Protein 1KAG (pdb70)

GO terms:
  GO:0004765 shikimate kinase activity (F, IDA)
  GO:0005829 cytosol (C, IDA)
  GO:0004765 shikimate kinase activity (F, IGI)
  GO:0009423 chorismate biosynthetic process (P, IGI)
  GO:0046677 response to antibiotic (P, IMP)

B-factor: mean 23.84, std 12.44, range [5.17, 82.42]

Radius of gyration: 22.41 Å; Cα contacts (8 Å, |Δi|>4): 525; chains: 2; bounding box: 42×34×72 Å

Sequence (307 aa):
EKRNIFLVGPMGAGKSTIGRQLAQQLNMEFYDSDQEIEKRTGADVGWVFDLEGEEGFRDREEKVINELTEKQGIVLATGGGSVKSRETRNRLSARGVVVYLETTIEKQLARTPLLHVETPPREVLEALANERNPLYEEIADVTISAKVVANQIIHMLEEKRNIFLVGPMGAGKSTIGRQLAQQLNMEFYDSDQEIEKRTGADVGWVFDLEGEEGFRDREEKVINELTEKQGIVLATGGGSVKSRETRNRLSARGVVVYLETTIEKQLAPPREVLEALANERNPLYEEIADVTISAKVVANQIIHMLE

InterPro domains:
  IPR000623 Shikimate kinase/Threonine synthase-like 1 [MF_00109] (4-171)
  IPR000623 Shikimate kinase/Threonine synthase-like 1 [cd00464] (6-158)
  IPR023000 Shikimate kinase, conserved site [PS01128] (60-85)
  IPR027417 P-loop containing nucleoside triphosphate hydrolase [G3DSA:3.40.50.300] (1-173)
  IPR027417 P-loop containing nucleoside triphosphate hydrolase [SSF52540] (4-170)
  IPR031322 Shikimate kinase/gluconokinase [PF01202] (13-170)

Nearest PDB structures (foldseek):
  1kag-assembly1_A  TM=1.006E+00  e=2.667E-30  Escherichia coli
  1kag-assembly2_B  TM=9.881E-01  e=2.675E-25  Escherichia coli
  4y0a-assembly1_A  TM=9.435E-01  e=2.143E-17  Acinetobacter baumannii AB307-0294
  3trf-assembly1_A  TM=8.940E-01  e=3.219E-15  Coxiella burnetii
  3vaa-assembly2_B  TM=8.800E-01  e=1.077E-11  Bacteroides thetaiotaomicron

CATH classification: 3.40.50.300

Foldseek 3Di:
DLFEEEEEEAPLLCLQVLQVLLCVVVVFAEEELLVVLCVVVVHLSLVCCVVVDPVRSLVSSLVSLLVVLVDIRYYYRHHHCNLVDVVSLVSNLVRGAYEYRYDDLVSNQDDASPNDHHDDPSVVVVVSCVVCVVSSVVRHPHYDNSNVVSVVVVVVVD/DQFEEEEAEAALLCLQVLQVLLCVVVVFAEEELQVVVCVVVVHHLVVQCVVLPDVRSLVVSLVSLLVVLVDTRYYYHYYHCNLVDVSSLVSDLVRGAYEYRYDDLVSNVCVCSVVVVVSCVVCVVSSVVRHPYYDVSNVVSVVVVVVVD

Organism: Escherichia coli (strain K12) (NCBI:txid83333)

Structure (mmCIF, N/CA/C/O backbone):
data_1KAG
#
_entry.id   1KAG
#
_cell.length_a   35.726
_cell.length_b   63.417
_cell.length_c   67.941
_cell.angle_alpha   90.00
_cell.angle_beta   91.27
_cell.angle_gamma   90.00
#
_symmetry.space_group_name_H-M   'P 1 21 1'
#
loop_
_entity.id
_entity.type
_entity.pdbx_description
1 polymer 'Shikimate kinase I'
2 water water
#
loop_
_atom_site.group_PDB
_atom_site.id
_atom_site.type_symbol
_atom_site.label_atom_id
_atom_site.label_alt_id
_atom_site.label_comp_id
_atom_site.label_asym_id
_atom_site.label_entity_id
_atom_site.label_seq_id
_atom_site.pdbx_PDB_ins_code
_atom_site.Cartn_x
_atom_site.Cartn_y
_atom_site.Cartn_z
_atom_site.occupancy
_atom_site.B_iso_or_equiv
_atom_site.auth_seq_id
_atom_site.auth_comp_id
_atom_site.auth_asym_id
_atom_site.auth_atom_id
_atom_site.pdbx_PDB_model_num
ATOM 1 N N . GLU A 1 3 ? 29.699 16.965 -14.657 1.00 73.43 3 GLU A N 1
ATOM 2 C CA . GLU A 1 3 ? 30.951 16.467 -14.015 1.00 72.07 3 GLU A CA 1
ATOM 3 C C . GLU A 1 3 ? 30.644 15.630 -12.779 1.00 67.77 3 GLU A C 1
ATOM 4 O O . GLU A 1 3 ? 29.481 15.416 -12.431 1.00 66.64 3 GLU A O 1
ATOM 10 N N . LYS A 1 4 ? 31.700 15.158 -12.125 1.00 63.75 4 LYS A N 1
ATOM 11 C CA . LYS A 1 4 ? 31.584 14.338 -10.921 1.00 58.76 4 LYS A CA 1
ATOM 12 C C . LYS A 1 4 ? 31.292 15.224 -9.711 1.00 54.62 4 LYS A C 1
ATOM 13 O O . LYS A 1 4 ? 30.839 14.744 -8.669 1.00 56.57 4 LYS A O 1
ATOM 19 N N . ARG A 1 5 ? 31.553 16.519 -9.865 1.00 48.11 5 ARG A N 1
ATOM 20 C CA . ARG A 1 5 ? 31.353 17.500 -8.803 1.00 41.29 5 ARG A CA 1
ATOM 21 C C . ARG A 1 5 ? 30.064 17.295 -8.012 1.00 36.23 5 ARG A C 1
ATOM 22 O O . ARG A 1 5 ? 29.016 16.976 -8.578 1.00 31.40 5 ARG A O 1
ATOM 30 N N . ASN A 1 6 ? 30.153 17.493 -6.701 1.00 28.01 6 ASN A N 1
ATOM 31 C CA . ASN A 1 6 ? 29.003 17.339 -5.818 1.00 23.62 6 ASN A CA 1
ATOM 32 C C . ASN A 1 6 ? 27.909 18.364 -6.104 1.00 19.50 6 ASN A C 1
ATOM 33 O O . ASN A 1 6 ? 28.192 19.486 -6.512 1.00 15.09 6 ASN A O 1
ATOM 38 N N . ILE A 1 7 ? 26.659 17.957 -5.893 1.00 17.10 7 ILE A N 1
ATOM 39 C CA . ILE A 1 7 ? 25.509 18.841 -6.068 1.00 14.29 7 ILE A CA 1
ATOM 40 C C . ILE A 1 7 ? 24.769 18.848 -4.733 1.00 10.55 7 ILE A C 1
ATOM 41 O O . ILE A 1 7 ? 24.286 17.809 -4.272 1.00 14.47 7 ILE A O 1
ATOM 46 N N . PHE A 1 8 ? 24.684 20.017 -4.113 1.00 10.97 8 PHE A N 1
ATOM 47 C CA . PHE A 1 8 ? 24.022 20.159 -2.821 1.00 14.58 8 PHE A CA 1
ATOM 48 C C . PHE A 1 8 ? 22.723 20.939 -2.993 1.00 9.46 8 PHE A C 1
ATOM 49 O O . PHE A 1 8 ? 22.749 22.073 -3.470 1.00 10.76 8 PHE A O 1
ATOM 57 N N . LEU A 1 9 ? 21.599 20.343 -2.595 1.00 9.40 9 LEU A N 1
ATOM 58 C CA . LEU A 1 9 ? 20.307 21.013 -2.717 1.00 8.61 9 LEU A CA 1
ATOM 59 C C . LEU A 1 9 ? 19.916 21.650 -1.389 1.00 7.71 9 LEU A C 1
ATOM 60 O O . LEU A 1 9 ? 19.908 20.993 -0.349 1.00 9.26 9 LEU A O 1
ATOM 65 N N . VAL A 1 10 ? 19.615 22.942 -1.423 1.00 7.17 10 VAL A N 1
ATOM 66 C CA . VAL A 1 10 ? 19.220 23.647 -0.218 1.00 10.48 10 VAL A CA 1
ATOM 67 C C . VAL A 1 10 ? 17.839 24.250 -0.436 1.00 14.93 10 VAL A C 1
ATOM 68 O O . VAL A 1 10 ? 17.405 24.448 -1.574 1.00 9.63 10 VAL A O 1
ATOM 72 N N . GLY A 1 11 ? 17.150 24.525 0.664 1.00 15.95 11 GLY A N 1
ATOM 73 C CA . GLY A 1 11 ? 15.820 25.098 0.582 1.00 15.80 11 GLY A CA 1
ATOM 74 C C . GLY A 1 11 ? 14.978 24.603 1.743 1.00 14.54 11 GLY A C 1
ATOM 75 O O . GLY A 1 11 ? 15.404 23.720 2.483 1.00 13.64 11 GLY A O 1
ATOM 76 N N . PRO A 1 12 ? 13.774 25.156 1.925 1.00 14.09 12 PRO A N 1
ATOM 77 C CA . PRO A 1 12 ? 12.861 24.780 3.008 1.00 14.28 12 PRO A CA 1
ATOM 78 C C . PRO A 1 12 ? 12.247 23.395 2.825 1.00 11.36 12 PRO A C 1
ATOM 79 O O . PRO A 1 12 ? 12.264 22.829 1.728 1.00 11.75 12 PRO A O 1
ATOM 83 N N . MET A 1 13 ? 11.707 22.852 3.907 1.00 13.64 13 MET A N 1
ATOM 84 C CA . MET A 1 13 ? 11.059 21.550 3.828 1.00 16.58 13 MET A CA 1
ATOM 85 C C . MET A 1 13 ? 9.916 21.706 2.832 1.00 18.82 13 MET A C 1
ATOM 86 O O . MET A 1 13 ? 9.212 22.727 2.837 1.00 17.43 13 MET A O 1
ATOM 91 N N . GLY A 1 14 ? 9.745 20.710 1.968 1.00 14.04 14 GLY A N 1
ATOM 92 C CA . GLY A 1 14 ? 8.686 20.759 0.979 1.00 16.62 14 GLY A CA 1
ATOM 93 C C . GLY A 1 14 ? 9.146 21.358 -0.337 1.00 23.40 14 GLY A C 1
ATOM 94 O O . GLY A 1 14 ? 8.336 21.598 -1.234 1.00 21.35 14 GLY A O 1
ATOM 95 N N . ALA A 1 15 ? 10.450 21.603 -0.457 1.00 20.23 15 ALA A N 1
ATOM 96 C CA . ALA A 1 15 ? 11.015 22.189 -1.674 1.00 17.14 15 ALA A CA 1
ATOM 97 C C . ALA A 1 15 ? 11.251 21.133 -2.748 1.00 16.36 15 ALA A C 1
ATOM 98 O O . ALA A 1 15 ? 11.433 21.454 -3.927 1.00 14.56 15 ALA A O 1
ATOM 100 N N . GLY A 1 16 ? 11.254 19.871 -2.335 1.00 14.48 16 GLY A N 1
ATOM 101 C CA . GLY A 1 16 ? 11.480 18.790 -3.274 1.00 13.82 16 GLY A CA 1
ATOM 102 C C . GLY A 1 16 ? 12.947 18.389 -3.299 1.00 16.03 16 GLY A C 1
ATOM 103 O O . GLY A 1 16 ? 13.426 17.791 -4.265 1.00 13.55 16 GLY A O 1
ATOM 104 N N . LYS A 1 17 ? 13.666 18.715 -2.232 1.00 12.48 17 LYS A N 1
ATOM 105 C CA . LYS A 1 17 ? 15.086 18.379 -2.167 1.00 18.81 17 LYS A CA 1
ATOM 106 C C . LYS A 1 17 ? 15.334 16.890 -2.377 1.00 14.55 17 LYS A C 1
ATOM 107 O O . LYS A 1 17 ? 16.186 16.511 -3.176 1.00 18.22 17 LYS A O 1
ATOM 113 N N . SER A 1 18 ? 14.586 16.046 -1.673 1.00 14.89 18 SER A N 1
ATOM 114 C CA . SER A 1 18 ? 14.750 14.600 -1.803 1.00 20.41 18 SER A CA 1
ATOM 115 C C . SER A 1 18 ? 14.283 14.048 -3.148 1.00 19.12 18 SER A C 1
ATOM 116 O O . SER A 1 18 ? 14.969 13.235 -3.756 1.00 20.51 18 SER A O 1
ATOM 119 N N . THR A 1 19 ? 13.116 14.479 -3.604 1.00 17.41 19 THR A N 1
ATOM 120 C CA . THR A 1 19 ? 12.586 13.993 -4.872 1.00 18.97 19 THR A CA 1
ATOM 121 C C . THR A 1 19 ? 13.431 14.435 -6.060 1.00 18.43 19 THR A C 1
ATOM 122 O O . THR A 1 19 ? 13.762 13.631 -6.934 1.00 13.99 19 THR A O 1
ATOM 126 N N . ILE A 1 20 ? 13.775 15.716 -6.101 1.00 17.01 20 ILE A N 1
ATOM 127 C CA . ILE A 1 20 ? 14.588 16.227 -7.193 1.00 15.57 20 ILE A CA 1
ATOM 128 C C . ILE A 1 20 ? 16.013 15.670 -7.100 1.00 14.85 20 ILE A C 1
ATOM 129 O O . ILE A 1 20 ? 16.632 15.368 -8.113 1.00 13.90 20 ILE A O 1
ATOM 134 N N . GLY A 1 21 ? 16.524 15.533 -5.881 1.00 14.26 21 GLY A N 1
ATOM 135 C CA . GLY A 1 21 ? 17.868 15.009 -5.695 1.00 15.13 21 GLY A CA 1
ATOM 136 C C . GLY A 1 21 ? 18.022 13.558 -6.119 1.00 17.76 21 GLY A C 1
ATOM 137 O O . GLY A 1 21 ? 19.058 13.165 -6.660 1.00 14.71 21 GLY A O 1
ATOM 138 N N . ARG A 1 22 ? 17.000 12.747 -5.866 1.00 14.07 22 ARG A N 1
ATOM 139 C CA . ARG A 1 22 ? 17.071 11.348 -6.255 1.00 24.00 22 ARG A CA 1
ATOM 140 C C . ARG A 1 22 ? 17.090 11.254 -7.787 1.00 20.58 22 ARG A C 1
ATOM 141 O O . ARG A 1 22 ? 17.851 10.471 -8.353 1.00 18.65 22 ARG A O 1
ATOM 149 N N . GLN A 1 23 ? 16.269 12.067 -8.446 1.00 21.90 23 GLN A N 1
ATOM 150 C CA . GLN A 1 23 ? 16.202 12.081 -9.910 1.00 20.50 23 GLN A CA 1
ATOM 151 C C . GLN A 1 23 ? 17.531 12.529 -10.508 1.00 24.07 23 GLN A C 1
ATOM 152 O O . GLN A 1 23 ? 17.982 11.985 -11.519 1.00 18.23 23 GLN A O 1
ATOM 158 N N . LEU A 1 24 ? 18.142 13.539 -9.890 1.00 18.23 24 LEU A N 1
ATOM 159 C CA . LEU A 1 24 ? 19.430 14.043 -10.348 1.00 17.47 24 LEU A CA 1
ATOM 160 C C . LEU A 1 24 ? 20.471 12.940 -10.236 1.00 16.64 24 LEU A C 1
ATOM 161 O O . LEU A 1 24 ? 21.197 12.659 -11.188 1.00 19.17 24 LEU A O 1
ATOM 166 N N . ALA A 1 25 ? 20.533 12.311 -9.065 1.00 20.16 25 ALA A N 1
ATOM 167 C CA . ALA A 1 25 ? 21.494 11.245 -8.814 1.00 17.25 25 ALA A CA 1
ATOM 168 C C . ALA A 1 25 ? 21.375 10.097 -9.816 1.00 24.39 25 ALA A C 1
ATOM 169 O O . ALA A 1 25 ? 22.384 9.555 -10.268 1.00 23.66 25 ALA A O 1
ATOM 171 N N . GLN A 1 26 ? 20.146 9.728 -10.155 1.00 24.90 26 GLN A N 1
ATOM 172 C CA . GLN A 1 26 ? 19.905 8.643 -11.102 1.00 33.58 26 GLN A CA 1
ATOM 173 C C . GLN A 1 26 ? 20.228 9.028 -12.542 1.00 32.98 26 GLN A C 1
ATOM 174 O O . GLN A 1 26 ? 20.737 8.212 -13.309 1.00 32.37 26 GLN A O 1
ATOM 180 N N . GLN A 1 27 ? 19.933 10.269 -12.913 1.00 33.95 27 GLN A N 1
ATOM 181 C CA . GLN A 1 27 ? 20.217 10.716 -14.270 1.00 32.70 27 GLN A CA 1
ATOM 182 C C . GLN A 1 27 ? 21.710 10.945 -14.470 1.00 30.64 27 GLN A C 1
ATOM 183 O O . GLN A 1 27 ? 22.223 10.787 -15.575 1.00 23.05 27 GLN A O 1
ATOM 189 N N . LEU A 1 28 ? 22.406 11.312 -13.398 1.00 21.66 28 LEU A N 1
ATOM 190 C CA . LEU A 1 28 ? 23.840 11.561 -13.479 1.00 25.40 28 LEU A CA 1
ATOM 191 C C . LEU A 1 28 ? 24.658 10.395 -12.931 1.00 22.93 28 LEU A C 1
ATOM 192 O O . LEU A 1 28 ? 25.881 10.464 -12.873 1.00 26.98 28 LEU A O 1
ATOM 197 N N . ASN A 1 29 ? 23.976 9.327 -12.533 1.00 20.39 29 ASN A N 1
ATOM 198 C CA . ASN A 1 29 ? 24.645 8.145 -12.003 1.00 27.59 29 ASN A CA 1
ATOM 199 C C . ASN A 1 29 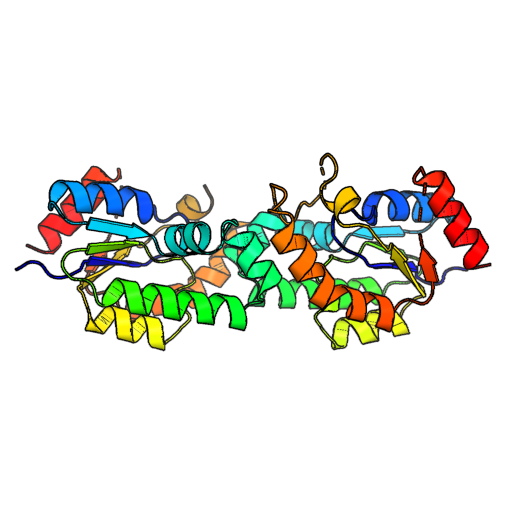? 25.522 8.483 -10.793 1.00 31.11 29 ASN A C 1
ATOM 200 O O . ASN A 1 29 ? 26.695 8.111 -10.746 1.00 29.87 29 ASN A O 1
ATOM 205 N N . MET A 1 30 ? 24.957 9.190 -9.824 1.00 28.51 30 MET A N 1
ATOM 206 C CA . MET A 1 30 ? 25.696 9.566 -8.626 1.00 25.82 30 MET A CA 1
ATOM 207 C C . MET A 1 30 ? 25.027 9.018 -7.371 1.00 25.40 30 MET A C 1
ATOM 208 O O . MET A 1 30 ? 23.933 8.456 -7.453 1.00 24.12 30 MET A O 1
ATOM 213 N N . GLU A 1 31 ? 25.681 9.174 -6.234 1.00 21.81 31 GLU A N 1
ATOM 214 C CA . GLU A 1 31 ? 25.126 8.703 -4.970 1.00 26.44 31 GLU A CA 1
ATOM 215 C C . GLU A 1 31 ? 24.189 9.769 -4.433 1.00 24.22 31 GLU A C 1
ATOM 216 O O . GLU A 1 31 ? 24.470 10.958 -4.557 1.00 25.67 31 GLU A O 1
ATOM 222 N N . PHE A 1 32 ? 23.076 9.348 -3.846 1.00 21.04 32 PHE A N 1
ATOM 223 C CA . PHE A 1 32 ? 22.147 10.299 -3.259 1.00 18.52 32 PHE A CA 1
ATOM 224 C C . PHE A 1 32 ? 22.186 10.155 -1.750 1.00 17.39 32 PHE A C 1
ATOM 225 O O . PHE A 1 32 ? 22.253 9.046 -1.235 1.00 19.13 32 PHE A O 1
ATOM 233 N N . TYR A 1 33 ? 22.175 11.288 -1.056 1.00 18.28 33 TYR A N 1
ATOM 234 C CA . TYR A 1 33 ? 22.139 11.318 0.400 1.00 16.74 33 TYR A CA 1
ATOM 235 C C . TYR A 1 33 ? 21.138 12.376 0.842 1.00 11.19 33 TYR A C 1
ATOM 236 O O . TYR A 1 33 ? 20.896 13.360 0.139 1.00 16.41 33 TYR A O 1
ATOM 245 N N . ASP A 1 34 ? 20.562 12.149 2.011 1.00 11.58 34 ASP A N 1
ATOM 246 C CA . ASP A 1 34 ? 19.602 13.051 2.633 1.00 15.36 34 ASP A CA 1
ATOM 247 C C . ASP A 1 34 ? 20.133 13.161 4.062 1.00 14.40 34 ASP A C 1
ATOM 248 O O . ASP A 1 34 ? 20.156 12.168 4.783 1.00 9.15 34 ASP A O 1
ATOM 253 N N . SER A 1 35 ? 20.576 14.348 4.471 1.00 12.12 35 SER A N 1
ATOM 254 C CA . SER A 1 35 ? 21.116 14.506 5.817 1.00 10.61 35 SER A CA 1
ATOM 255 C C . SER A 1 35 ? 20.128 14.087 6.906 1.00 10.10 35 SER A C 1
ATOM 256 O O . SER A 1 35 ? 20.541 13.570 7.940 1.00 6.75 35 SER A O 1
ATOM 259 N N . ASP A 1 36 ? 18.831 14.303 6.688 1.00 7.55 36 ASP A N 1
ATOM 260 C CA . ASP A 1 36 ? 17.847 13.884 7.692 1.00 8.63 36 ASP A CA 1
ATOM 261 C C . ASP A 1 36 ? 17.875 12.357 7.802 1.00 13.79 36 ASP A C 1
ATOM 262 O O . ASP A 1 36 ? 17.767 11.803 8.893 1.00 15.94 36 ASP A O 1
ATOM 267 N N . GLN A 1 37 ? 18.009 11.687 6.659 1.00 17.60 37 GLN A N 1
ATOM 268 C CA . GLN A 1 37 ? 18.067 10.223 6.598 1.00 12.84 37 GLN A CA 1
ATOM 269 C C . GLN A 1 37 ? 19.336 9.673 7.251 1.00 13.73 37 GLN A C 1
ATOM 270 O O . GLN A 1 37 ? 19.329 8.587 7.833 1.00 9.09 37 GLN A O 1
ATOM 276 N N . GLU A 1 38 ? 20.431 10.414 7.140 1.00 8.85 38 GLU A N 1
ATOM 277 C CA . GLU A 1 38 ? 21.693 9.976 7.730 1.00 13.21 38 GLU A CA 1
ATOM 278 C C . GLU A 1 38 ? 21.588 10.079 9.249 1.00 15.85 38 GLU A C 1
ATOM 279 O O . GLU A 1 38 ? 22.145 9.252 9.981 1.00 13.94 38 GLU A O 1
ATOM 285 N N . ILE A 1 39 ? 20.874 11.099 9.722 1.00 11.99 39 ILE A N 1
ATOM 286 C CA . ILE A 1 39 ? 20.670 11.278 11.156 1.00 9.30 39 ILE A CA 1
ATOM 287 C C . ILE A 1 39 ? 19.833 10.129 11.710 1.00 14.89 39 ILE A C 1
ATOM 288 O O . ILE A 1 39 ? 20.132 9.583 12.781 1.00 14.81 39 ILE A O 1
ATOM 293 N N . GLU A 1 40 ? 18.786 9.761 10.977 1.00 10.44 40 GLU A N 1
ATOM 294 C CA . GLU A 1 40 ? 17.926 8.663 11.396 1.00 10.30 40 GLU A CA 1
ATOM 295 C C . GLU A 1 40 ? 18.752 7.382 11.407 1.00 10.72 40 GLU A C 1
ATOM 296 O O . GLU A 1 40 ? 18.600 6.541 12.291 1.00 15.32 40 GLU A O 1
ATOM 302 N N . LYS A 1 41 ? 19.626 7.236 10.418 1.00 14.78 41 LYS A N 1
ATOM 303 C CA . LYS A 1 41 ? 20.467 6.050 10.328 1.00 15.56 41 LYS A CA 1
ATOM 304 C C . LYS A 1 41 ? 21.435 5.950 11.498 1.00 18.72 41 LYS A C 1
ATOM 305 O O . LYS A 1 41 ? 21.718 4.852 11.983 1.00 25.43 41 LYS A O 1
ATOM 311 N N . ARG A 1 42 ? 21.958 7.088 11.944 1.00 14.32 42 ARG A N 1
ATOM 312 C CA . ARG A 1 42 ? 22.908 7.086 13.051 1.00 19.53 42 ARG A CA 1
ATOM 313 C C . ARG A 1 42 ? 22.288 6.997 14.443 1.00 21.07 42 ARG A C 1
ATOM 314 O O . ARG A 1 42 ? 22.942 6.549 15.386 1.00 24.11 42 ARG A O 1
ATOM 322 N N . THR A 1 43 ? 21.032 7.414 14.568 1.00 16.01 43 THR A N 1
ATOM 323 C CA . THR A 1 43 ? 20.330 7.390 15.849 1.00 17.92 43 THR A CA 1
ATOM 324 C C . THR A 1 43 ? 19.297 6.275 15.898 1.00 22.23 43 THR A C 1
ATOM 325 O O . THR A 1 43 ? 18.732 5.990 16.957 1.00 20.73 43 THR A O 1
ATOM 329 N N . GLY A 1 44 ? 19.041 5.662 14.746 1.00 19.66 44 GLY A N 1
ATOM 330 C CA . GLY A 1 44 ? 18.048 4.611 14.683 1.00 16.96 44 GLY A CA 1
ATOM 331 C C . GLY A 1 44 ? 16.651 5.124 14.999 1.00 17.66 44 GLY A C 1
ATOM 332 O O . GLY A 1 44 ? 15.774 4.350 15.372 1.00 19.01 44 GLY A O 1
ATOM 333 N N . ALA A 1 45 ? 16.424 6.427 14.850 1.00 15.54 45 ALA A N 1
ATOM 334 C CA . ALA A 1 45 ? 15.099 6.980 15.137 1.00 13.16 45 ALA A CA 1
ATOM 335 C C . ALA A 1 45 ? 14.598 8.029 14.135 1.00 20.65 45 ALA A C 1
ATOM 336 O O . ALA A 1 45 ? 15.365 8.567 13.340 1.00 15.57 45 ALA A O 1
ATOM 338 N N . ASP A 1 46 ? 13.295 8.297 14.181 1.00 18.62 46 ASP A N 1
ATOM 339 C CA . ASP A 1 46 ? 12.660 9.287 13.318 1.00 22.72 46 ASP A CA 1
ATOM 340 C C . ASP A 1 46 ? 13.377 10.610 13.572 1.00 14.44 46 ASP A C 1
ATOM 341 O O . ASP A 1 46 ? 13.669 10.944 14.721 1.00 16.73 46 ASP A O 1
ATOM 346 N N . VAL A 1 47 ? 13.660 11.352 12.508 1.00 10.47 47 VAL A N 1
ATOM 347 C CA . VAL A 1 47 ? 14.384 12.614 12.628 1.00 11.28 47 VAL A CA 1
ATOM 348 C C . VAL A 1 47 ? 13.663 13.625 13.516 1.00 12.66 47 VAL A C 1
ATOM 349 O O . VAL A 1 47 ? 14.300 14.344 14.293 1.00 13.75 47 VAL A O 1
ATOM 353 N N . GLY A 1 48 ? 12.340 13.673 13.397 1.00 11.82 48 GLY A N 1
ATOM 354 C CA . GLY A 1 48 ? 11.552 14.594 14.194 1.00 9.93 48 GLY A CA 1
ATOM 355 C C . GLY A 1 48 ? 11.609 14.240 15.667 1.00 17.18 48 GLY A C 1
ATOM 356 O O . GLY A 1 48 ? 11.557 15.117 16.529 1.00 13.00 48 GLY A O 1
ATOM 357 N N . TRP A 1 49 ? 11.706 12.944 15.951 1.00 11.34 49 TRP A N 1
ATOM 358 C CA . TRP A 1 49 ? 11.788 12.461 17.321 1.00 15.43 49 TRP A CA 1
ATOM 359 C C . TRP A 1 49 ? 13.119 12.906 17.925 1.00 11.42 49 TRP A C 1
ATOM 360 O O . TRP A 1 49 ? 13.169 13.341 19.078 1.00 13.13 49 TRP A O 1
ATOM 371 N N . VAL A 1 50 ? 14.194 12.792 17.146 1.00 10.25 50 VAL A N 1
ATOM 372 C CA . VAL A 1 50 ? 15.520 13.198 17.610 1.00 12.88 50 VAL A CA 1
ATOM 373 C C . VAL A 1 50 ? 15.517 14.706 17.891 1.00 11.71 50 VAL A C 1
ATOM 374 O O . VAL A 1 50 ? 16.096 15.153 18.879 1.00 11.03 50 VAL A O 1
ATOM 378 N N . PHE A 1 51 ? 14.846 15.472 17.029 1.00 10.42 51 PHE A N 1
ATOM 379 C CA . PHE A 1 51 ? 14.736 16.926 17.190 1.00 8.86 51 PHE A CA 1
ATOM 380 C C . PHE A 1 51 ? 14.017 17.247 18.514 1.00 5.80 51 PHE A C 1
ATOM 381 O O . PHE A 1 51 ? 14.536 17.983 19.356 1.00 11.92 51 PHE A O 1
ATOM 389 N N . ASP A 1 52 ? 12.831 16.676 18.698 1.00 11.51 52 ASP A N 1
ATOM 390 C CA . ASP A 1 52 ? 12.038 16.906 19.910 1.00 17.28 52 ASP A CA 1
ATOM 391 C C . ASP A 1 52 ? 12.726 16.510 21.212 1.00 20.17 52 ASP A C 1
ATOM 392 O O . ASP A 1 52 ? 12.650 17.237 22.205 1.00 14.86 52 ASP A O 1
ATOM 397 N N . LEU A 1 53 ? 13.392 15.359 21.213 1.00 17.57 53 LEU A N 1
ATOM 398 C CA . LEU A 1 53 ? 14.068 14.887 22.417 1.00 17.13 53 LEU A CA 1
ATOM 399 C C . LEU A 1 53 ? 15.384 15.600 22.722 1.00 12.93 53 LEU A C 1
ATOM 400 O O . LEU A 1 53 ? 15.663 15.937 23.871 1.00 12.12 53 LEU A O 1
ATOM 405 N N . GLU A 1 54 ? 16.196 15.824 21.698 1.00 12.44 54 GLU A N 1
ATOM 406 C CA . GLU A 1 54 ? 17.479 16.479 21.906 1.00 14.78 54 GLU A CA 1
ATOM 407 C C . GLU A 1 54 ? 17.407 17.995 21.956 1.00 17.08 54 GLU A C 1
ATOM 408 O O . GLU A 1 54 ? 18.307 18.647 22.488 1.00 18.48 54 GLU A O 1
ATOM 414 N N . GLY A 1 55 ? 16.339 18.556 21.414 1.00 14.06 55 GLY A N 1
ATOM 415 C CA . GLY A 1 55 ? 16.239 19.999 21.391 1.00 19.34 55 GLY A CA 1
ATOM 416 C C . GLY A 1 55 ? 17.060 20.520 20.223 1.00 12.76 55 GLY A C 1
ATOM 417 O O . GLY A 1 55 ? 17.909 19.807 19.671 1.00 14.89 55 GLY A O 1
ATOM 418 N N . GLU A 1 56 ? 16.802 21.765 19.854 1.00 11.71 56 GLU A N 1
ATOM 419 C CA . GLU A 1 56 ? 17.477 22.436 18.749 1.00 14.32 56 GLU A CA 1
ATOM 420 C C . GLU A 1 56 ? 19.001 22.392 18.825 1.00 18.76 56 GLU A C 1
ATOM 421 O O . GLU A 1 56 ? 19.667 22.025 17.853 1.00 20.62 56 GLU A O 1
ATOM 427 N N . GLU A 1 57 ? 19.541 22.784 19.977 1.00 16.55 57 GLU A N 1
ATOM 428 C CA . GLU A 1 57 ? 20.983 22.828 20.209 1.00 20.37 57 GLU A CA 1
ATOM 429 C C . GLU A 1 57 ? 21.682 21.515 19.862 1.00 19.39 57 GLU A C 1
ATOM 430 O O . GLU A 1 57 ? 22.608 21.496 19.053 1.00 19.24 57 GLU A O 1
ATOM 436 N N . GLY A 1 58 ? 21.231 20.421 20.468 1.00 17.60 58 GLY A N 1
ATOM 437 C CA . GLY A 1 58 ? 21.829 19.124 20.202 1.00 18.38 58 GLY A CA 1
ATOM 438 C C . GLY A 1 58 ? 21.617 18.632 18.776 1.00 17.24 58 GLY A C 1
ATOM 439 O O . GLY A 1 58 ? 22.515 18.051 18.172 1.00 14.88 58 GLY A O 1
ATOM 440 N N . PHE A 1 59 ? 20.421 18.851 18.244 1.00 14.10 59 PHE A N 1
ATOM 441 C CA . PHE A 1 59 ? 20.106 18.433 16.883 1.00 13.35 59 PHE A CA 1
ATOM 442 C C . PHE A 1 59 ? 21.011 19.157 15.892 1.00 12.74 59 PHE A C 1
ATOM 443 O O . PHE A 1 59 ? 21.621 18.532 15.022 1.00 15.15 59 PHE A O 1
ATOM 451 N N . ARG A 1 60 ? 21.088 20.480 16.012 1.00 9.68 60 ARG A N 1
ATOM 452 C CA . ARG A 1 60 ? 21.914 21.263 15.103 1.00 11.87 60 ARG A CA 1
ATOM 453 C C . ARG A 1 60 ? 23.378 20.833 15.125 1.00 12.64 60 ARG A C 1
ATOM 454 O O . ARG A 1 60 ? 24.020 20.803 14.079 1.00 13.10 60 ARG A O 1
ATOM 462 N N . ASP A 1 61 ? 23.901 20.496 16.304 1.00 7.67 61 ASP A N 1
ATOM 463 C CA . ASP A 1 61 ? 25.290 20.058 16.402 1.00 15.31 61 ASP A CA 1
ATOM 464 C C . ASP A 1 61 ? 25.481 18.742 15.643 1.00 13.13 61 ASP A C 1
ATOM 465 O O . ASP A 1 61 ? 26.410 18.605 14.850 1.00 11.57 61 ASP A O 1
ATOM 470 N N . ARG A 1 62 ? 24.583 17.787 15.889 1.00 18.15 62 ARG A N 1
ATOM 471 C CA . ARG A 1 62 ? 24.616 16.476 15.233 1.00 15.99 62 ARG A CA 1
ATOM 472 C C . ARG A 1 62 ? 24.491 16.639 13.716 1.00 15.69 62 ARG A C 1
ATOM 473 O O . ARG A 1 62 ? 25.224 16.009 12.949 1.00 11.79 62 ARG A O 1
ATOM 481 N N . GLU A 1 63 ? 23.565 17.496 13.290 1.00 8.37 63 GLU A N 1
ATOM 482 C CA . GLU A 1 63 ? 23.336 17.757 11.865 1.00 12.26 63 GLU A CA 1
ATOM 483 C C . GLU A 1 63 ? 24.578 18.332 11.187 1.00 10.21 63 GLU A C 1
ATOM 484 O O . GLU A 1 63 ? 24.941 17.931 10.079 1.00 9.90 63 GLU A O 1
ATOM 490 N N . GLU A 1 64 ? 25.215 19.285 11.854 1.00 12.24 64 GLU A N 1
ATOM 491 C CA . GLU A 1 64 ? 26.420 19.931 11.343 1.00 9.21 64 GLU A CA 1
ATOM 492 C C . GLU A 1 64 ? 27.533 18.905 11.140 1.00 13.53 64 GLU A C 1
ATOM 493 O O . GLU A 1 64 ? 28.263 18.946 10.146 1.00 10.27 64 GLU A O 1
ATOM 499 N N . LYS A 1 65 ? 27.662 17.976 12.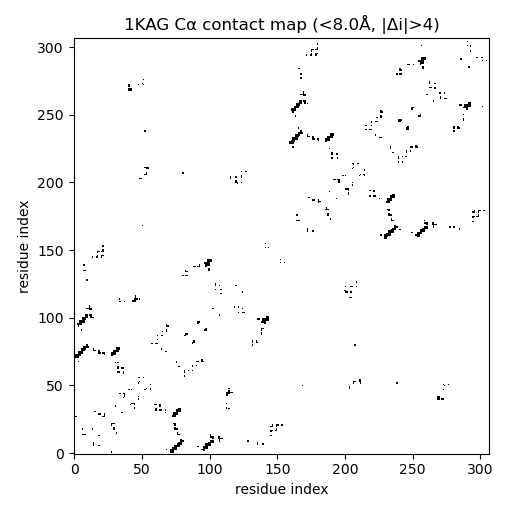084 1.00 11.73 65 LYS A N 1
ATOM 500 C CA . LYS A 1 65 ? 28.697 16.956 11.990 1.00 14.50 65 LYS A CA 1
ATOM 501 C C . LYS A 1 65 ? 28.387 16.008 10.843 1.00 14.34 65 LYS A C 1
ATOM 502 O O . LYS A 1 65 ? 29.270 15.656 10.070 1.00 14.70 65 LYS A O 1
ATOM 508 N N . VAL A 1 66 ? 27.126 15.606 10.728 1.00 13.09 66 VAL A N 1
ATOM 509 C CA . VAL A 1 66 ? 26.705 14.720 9.653 1.00 8.49 66 VAL A CA 1
ATOM 510 C C . VAL A 1 66 ? 27.002 15.358 8.294 1.00 13.25 66 VAL A C 1
ATOM 511 O O . VAL A 1 66 ? 27.572 14.713 7.412 1.00 13.99 66 VAL A O 1
ATOM 515 N N . ILE A 1 67 ? 26.622 16.625 8.124 1.00 8.10 67 ILE A N 1
ATOM 516 C CA . ILE A 1 67 ? 26.793 17.356 6.876 1.00 10.01 67 ILE A CA 1
ATOM 517 C C . ILE A 1 67 ? 28.287 17.553 6.582 1.00 17.79 67 ILE A C 1
ATOM 518 O O . ILE A 1 67 ? 28.697 17.481 5.402 1.00 15.17 67 ILE A O 1
ATOM 523 N N . ASN A 1 68 ? 29.091 17.846 7.591 1.00 8.36 68 ASN A N 1
ATOM 524 C CA . ASN A 1 68 ? 30.526 18.015 7.368 1.00 16.04 68 ASN A CA 1
ATOM 525 C C . ASN A 1 68 ? 31.078 16.726 6.738 1.00 9.17 68 ASN A C 1
ATOM 526 O O . ASN A 1 68 ? 31.824 16.769 5.766 1.00 14.67 68 ASN A O 1
ATOM 531 N N . GLU A 1 69 ? 30.676 15.577 7.271 1.00 11.45 69 GLU A N 1
ATOM 532 C CA . GLU A 1 69 ? 31.145 14.295 6.751 1.00 12.79 69 GLU A CA 1
ATOM 533 C C . GLU A 1 69 ? 30.617 13.948 5.357 1.00 17.76 69 GLU A C 1
ATOM 534 O O . GLU A 1 69 ? 31.359 13.456 4.507 1.00 11.97 69 GLU A O 1
ATOM 540 N N . LEU A 1 70 ? 29.334 14.195 5.118 1.00 13.59 70 LEU A N 1
ATOM 541 C CA . LEU A 1 70 ? 28.764 13.891 3.813 1.00 15.60 70 LEU A CA 1
ATOM 542 C C . LEU A 1 70 ? 29.396 14.752 2.713 1.00 11.59 70 LEU A C 1
ATOM 543 O O . LEU A 1 70 ? 29.723 14.259 1.633 1.00 13.55 70 LEU A O 1
ATOM 548 N N . THR A 1 71 ? 29.588 16.033 3.002 1.00 10.04 71 THR A N 1
ATOM 549 C CA . THR A 1 71 ? 30.133 16.949 2.009 1.00 15.34 71 THR A CA 1
ATOM 550 C C . THR A 1 71 ? 31.577 16.670 1.632 1.00 20.16 71 THR A C 1
ATOM 551 O O . THR A 1 71 ? 32.062 17.187 0.632 1.00 15.11 71 THR A O 1
ATOM 555 N N . GLU A 1 72 ? 32.248 15.845 2.432 1.00 17.74 72 GLU A N 1
ATOM 556 C CA . GLU A 1 72 ? 33.628 15.466 2.169 1.00 21.21 72 GLU A CA 1
ATOM 557 C C . GLU A 1 72 ? 33.668 14.334 1.139 1.00 19.33 72 GLU A C 1
ATOM 558 O O . GLU A 1 72 ? 34.727 14.006 0.616 1.00 21.54 72 GLU A O 1
ATOM 564 N N . LYS A 1 73 ? 32.518 13.726 0.859 1.00 15.03 73 LYS A N 1
ATOM 565 C CA . LYS A 1 73 ? 32.471 12.650 -0.124 1.00 17.43 73 LYS A CA 1
ATOM 566 C C . LYS A 1 73 ? 32.603 13.258 -1.517 1.00 20.57 73 LYS A C 1
ATOM 567 O O . LYS A 1 73 ? 32.576 14.476 -1.672 1.00 20.62 73 LYS A O 1
ATOM 573 N N . GLN A 1 74 ? 32.745 12.407 -2.527 1.00 23.12 74 GLN A N 1
ATOM 574 C CA . GLN A 1 74 ? 32.895 12.872 -3.903 1.00 24.19 74 GLN A CA 1
ATOM 575 C C . GLN A 1 74 ? 31.836 12.236 -4.811 1.00 23.86 74 GLN A C 1
ATOM 576 O O . GLN A 1 74 ? 31.523 11.058 -4.678 1.00 22.60 74 GLN A O 1
ATOM 582 N N . GLY A 1 75 ? 31.274 13.031 -5.719 1.00 26.35 75 GLY A N 1
ATOM 583 C CA . GLY A 1 75 ? 30.269 12.518 -6.636 1.00 21.89 75 GLY A CA 1
ATOM 584 C C . GLY A 1 75 ? 28.920 12.209 -6.011 1.00 19.88 75 GLY A C 1
ATOM 585 O O . GLY A 1 75 ? 28.277 11.225 -6.361 1.00 17.08 75 GLY A O 1
ATOM 586 N N . ILE A 1 76 ? 28.475 13.041 -5.079 1.00 19.17 76 ILE A N 1
ATOM 587 C CA . ILE A 1 76 ? 27.184 12.794 -4.450 1.00 14.58 76 ILE A CA 1
ATOM 588 C C . ILE A 1 76 ? 26.207 13.945 -4.658 1.00 15.50 76 ILE A C 1
ATOM 589 O O . ILE A 1 76 ? 26.606 15.067 -4.951 1.00 14.53 76 ILE A O 1
ATOM 594 N N . VAL A 1 77 ? 24.921 13.644 -4.512 1.00 17.02 77 VAL A N 1
ATOM 595 C CA . VAL A 1 77 ? 23.881 14.660 -4.577 1.00 18.19 77 VAL A CA 1
ATOM 596 C C . VAL A 1 77 ? 23.325 14.653 -3.155 1.00 15.31 77 VAL A C 1
ATOM 597 O O . VAL A 1 77 ? 22.872 13.626 -2.660 1.00 17.58 77 VAL A O 1
ATOM 601 N N . LEU A 1 78 ? 23.375 15.795 -2.490 1.00 13.55 78 LEU A N 1
ATOM 602 C CA . LEU A 1 78 ? 22.912 15.864 -1.120 1.00 8.63 78 LEU A CA 1
ATOM 603 C C . LEU A 1 78 ? 21.688 16.750 -0.892 1.00 10.65 78 LEU A C 1
ATOM 604 O O . LEU A 1 78 ? 21.665 17.913 -1.289 1.00 11.37 78 LEU A O 1
ATOM 609 N N . ALA A 1 79 ? 20.665 16.180 -0.269 1.00 12.55 79 ALA A N 1
ATOM 610 C CA . ALA A 1 79 ? 19.461 16.933 0.071 1.00 9.72 79 ALA A CA 1
ATOM 611 C C . ALA A 1 79 ? 19.767 17.348 1.505 1.00 14.91 79 ALA A C 1
ATOM 612 O O . ALA A 1 79 ? 19.769 16.511 2.422 1.00 11.79 79 ALA A O 1
ATOM 614 N N . THR A 1 80 ? 20.060 18.635 1.712 1.00 15.85 80 THR A N 1
ATOM 615 C CA . THR A 1 80 ? 20.434 19.121 3.029 1.00 15.12 80 THR A CA 1
ATOM 616 C C . THR A 1 80 ? 19.201 19.509 3.824 1.00 13.22 80 THR A C 1
ATOM 617 O O . THR A 1 80 ? 18.183 19.912 3.286 1.00 20.94 80 THR A O 1
ATOM 621 N N . GLY A 1 81 ? 19.309 19.417 5.163 1.00 18.19 81 GLY A N 1
ATOM 622 C CA . GLY A 1 81 ? 18.204 19.793 6.026 1.00 17.16 81 GLY A CA 1
ATOM 623 C C . GLY A 1 81 ? 17.841 21.257 5.852 1.00 17.84 81 GLY A C 1
ATOM 624 O O . GLY A 1 81 ? 18.713 22.104 5.608 1.00 14.14 81 GLY A O 1
ATOM 625 N N . GLY A 1 82 ? 16.553 21.560 5.984 1.00 16.05 82 GLY A N 1
ATOM 626 C CA . GLY A 1 82 ? 16.082 22.927 5.816 1.00 12.66 82 GLY A CA 1
ATOM 627 C C . GLY A 1 82 ? 16.783 23.972 6.664 1.00 13.78 82 GLY A C 1
ATOM 628 O O . GLY A 1 82 ? 17.085 25.075 6.192 1.00 10.81 82 GLY A O 1
ATOM 629 N N . GLY A 1 83 ? 17.051 23.627 7.919 1.00 12.09 83 GLY A N 1
ATOM 630 C CA . GLY A 1 83 ? 17.703 24.567 8.810 1.00 9.65 83 GLY A CA 1
ATOM 631 C C . GLY A 1 83 ? 19.199 24.355 8.956 1.00 8.35 83 GLY A C 1
ATOM 632 O O . GLY A 1 83 ? 19.827 24.968 9.817 1.00 13.13 83 GLY A O 1
ATOM 633 N N . SER A 1 84 ? 19.775 23.493 8.127 1.00 9.75 84 SER A N 1
ATOM 634 C CA . SER A 1 84 ? 21.210 23.225 8.195 1.00 10.77 84 SER A CA 1
ATOM 635 C C . SER A 1 84 ? 22.033 24.470 7.833 1.00 16.61 84 SER A C 1
ATOM 636 O O . SER A 1 84 ? 23.193 24.591 8.235 1.00 12.78 84 SER A O 1
ATOM 639 N N . VAL A 1 85 ? 21.421 25.395 7.093 1.00 11.04 85 VAL A N 1
ATOM 640 C CA . VAL A 1 85 ? 22.100 26.613 6.668 1.00 14.26 85 VAL A CA 1
ATOM 641 C C . VAL A 1 85 ? 22.294 27.636 7.789 1.00 13.27 85 VAL A C 1
ATOM 642 O O . VAL A 1 85 ? 22.951 28.657 7.592 1.00 12.79 85 VAL A O 1
ATOM 646 N N . LYS A 1 86 ? 21.719 27.356 8.955 1.00 11.04 86 LYS A N 1
ATOM 647 C CA . LYS A 1 86 ? 21.844 28.241 10.104 1.00 18.30 86 LYS A CA 1
ATOM 648 C C . LYS A 1 86 ? 23.310 28.315 10.518 1.00 18.05 86 LYS A C 1
ATOM 649 O O . LYS A 1 86 ? 23.812 29.381 10.870 1.00 12.30 86 LYS A O 1
ATOM 655 N N . SER A 1 87 ? 23.996 27.174 10.468 1.00 18.00 87 SER A N 1
ATOM 656 C CA . SER A 1 87 ? 25.408 27.134 10.832 1.00 18.40 87 SER A CA 1
ATOM 657 C C . SER A 1 87 ? 26.280 27.789 9.767 1.00 17.40 87 SER A C 1
ATOM 658 O O . SER A 1 87 ? 26.285 27.380 8.607 1.00 15.23 87 SER A O 1
ATOM 661 N N . ARG A 1 88 ? 27.030 28.806 10.169 1.00 16.50 88 ARG A N 1
ATOM 662 C CA . ARG A 1 88 ? 27.912 29.490 9.237 1.00 19.58 88 ARG A CA 1
ATOM 663 C C . ARG A 1 88 ? 28.979 28.534 8.693 1.00 11.53 88 ARG A C 1
ATOM 664 O O . ARG A 1 88 ? 29.311 28.587 7.506 1.00 15.07 88 ARG A O 1
ATOM 672 N N . GLU A 1 89 ? 29.505 27.657 9.547 1.00 8.85 89 GLU A N 1
ATOM 673 C CA . GLU A 1 89 ? 30.523 26.697 9.113 1.00 10.11 89 GLU A CA 1
ATOM 674 C C . GLU A 1 89 ? 29.937 25.763 8.057 1.00 11.38 89 GLU A C 1
ATOM 675 O O . GLU A 1 89 ? 30.589 25.444 7.071 1.00 12.89 89 GLU A O 1
ATOM 681 N N . THR A 1 90 ? 28.708 25.307 8.267 1.00 15.58 90 THR A N 1
ATOM 682 C CA . THR A 1 90 ? 28.088 24.433 7.283 1.00 9.40 90 THR A CA 1
ATOM 683 C C . THR A 1 90 ? 27.940 25.170 5.950 1.00 7.02 90 THR A C 1
ATOM 684 O O . THR A 1 90 ? 28.232 24.610 4.896 1.00 10.34 90 THR A O 1
ATOM 688 N N . ARG A 1 91 ? 27.503 26.429 5.988 1.00 8.83 91 ARG A N 1
ATOM 689 C CA . ARG A 1 91 ? 27.318 27.161 4.740 1.00 13.76 91 ARG A CA 1
ATOM 690 C C . ARG A 1 91 ? 28.622 27.330 3.979 1.00 16.13 91 ARG A C 1
ATOM 691 O O . ARG A 1 91 ? 28.649 27.255 2.751 1.00 13.32 91 ARG A O 1
ATOM 699 N N . ASN A 1 92 ? 29.712 27.545 4.702 1.00 13.42 92 ASN A N 1
ATOM 700 C CA . ASN A 1 92 ? 30.990 27.705 4.037 1.00 13.27 92 ASN A CA 1
ATOM 701 C C . ASN A 1 92 ? 31.451 26.369 3.475 1.00 10.52 92 ASN A C 1
ATOM 702 O O . ASN A 1 92 ? 32.083 26.315 2.425 1.00 12.81 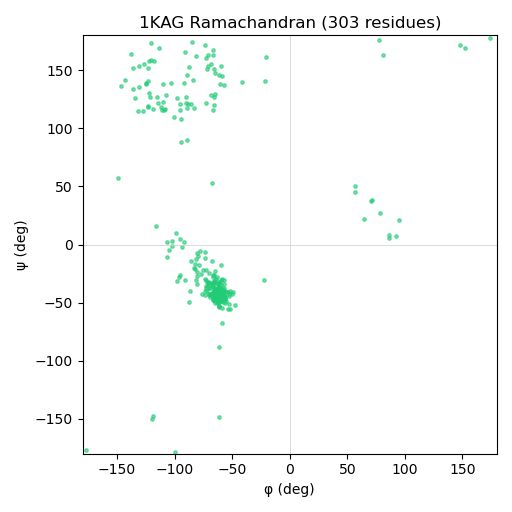92 ASN A O 1
ATOM 707 N N . ARG A 1 93 ? 31.114 25.285 4.161 1.00 10.57 93 ARG A N 1
ATOM 708 C CA . ARG A 1 93 ? 31.499 23.968 3.680 1.00 10.55 93 ARG A CA 1
ATOM 709 C C . ARG A 1 93 ? 30.708 23.582 2.424 1.00 13.48 93 ARG A C 1
ATOM 710 O O . ARG A 1 93 ? 31.269 23.066 1.458 1.00 13.81 93 ARG A O 1
ATOM 718 N N . LEU A 1 94 ? 29.409 23.859 2.440 1.00 14.45 94 LEU A N 1
ATOM 719 C CA . LEU A 1 94 ? 28.537 23.579 1.305 1.00 9.06 94 LEU A CA 1
ATOM 720 C C . LEU A 1 94 ? 29.037 24.319 0.062 1.00 10.80 94 LEU A C 1
ATOM 721 O O . LEU A 1 94 ? 29.181 23.728 -1.012 1.00 9.01 94 LEU A O 1
ATOM 726 N N . SER A 1 95 ? 29.326 25.610 0.211 1.00 10.33 95 SER A N 1
ATOM 727 C CA . SER A 1 95 ? 29.794 26.421 -0.906 1.00 15.65 95 SER A CA 1
ATOM 728 C C . SER A 1 95 ? 31.108 25.884 -1.463 1.00 13.25 95 SER A C 1
ATOM 729 O O . SER A 1 95 ? 31.269 25.751 -2.679 1.00 15.79 95 SER A O 1
ATOM 732 N N . ALA A 1 96 ? 32.053 25.583 -0.586 1.00 16.23 96 ALA A N 1
ATOM 733 C CA . ALA A 1 96 ? 33.359 25.107 -1.023 1.00 17.60 96 ALA A CA 1
ATOM 734 C C . ALA A 1 96 ? 33.397 23.686 -1.565 1.00 18.85 96 ALA A C 1
ATOM 735 O O . ALA A 1 96 ? 34.197 23.382 -2.452 1.00 18.04 96 ALA A O 1
ATOM 737 N N . ARG A 1 97 ? 32.520 22.819 -1.067 1.00 14.69 97 ARG A N 1
ATOM 738 C CA . ARG A 1 97 ? 32.563 21.418 -1.467 1.00 12.69 97 ARG A CA 1
ATOM 739 C C . ARG A 1 97 ? 31.703 20.938 -2.620 1.00 12.28 97 ARG A C 1
ATOM 740 O O . ARG A 1 97 ? 31.763 19.763 -2.989 1.00 10.49 97 ARG A O 1
ATOM 748 N N . GLY A 1 98 ? 30.912 21.834 -3.193 1.00 10.69 98 GLY A N 1
ATOM 749 C CA . GLY A 1 98 ? 30.082 21.436 -4.315 1.00 14.32 98 GLY A CA 1
ATOM 750 C C . GLY A 1 98 ? 29.298 22.594 -4.886 1.00 13.00 98 GLY A C 1
ATOM 751 O O . GLY A 1 98 ? 29.459 23.733 -4.448 1.00 16.68 98 GLY A O 1
ATOM 752 N N . VAL A 1 99 ? 28.463 22.303 -5.880 1.00 13.67 99 VAL A N 1
ATOM 753 C CA . VAL A 1 99 ? 27.622 23.318 -6.498 1.00 13.88 99 VAL A CA 1
ATOM 754 C C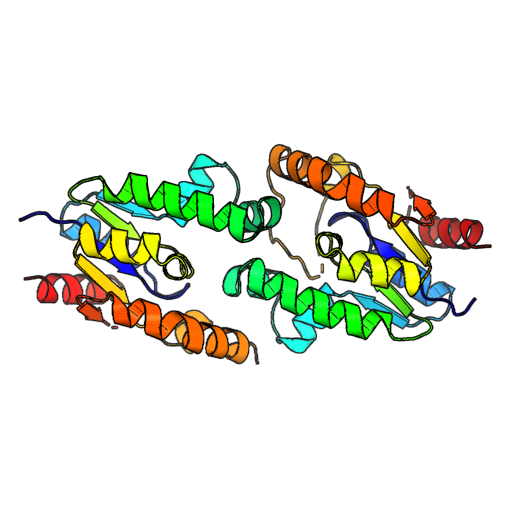 . VAL A 1 99 ? 26.329 23.359 -5.691 1.00 11.48 99 VAL A C 1
ATOM 755 O O . VAL A 1 99 ? 25.638 22.350 -5.589 1.00 14.10 99 VAL A O 1
ATOM 759 N N . VAL A 1 100 ? 26.014 24.521 -5.123 1.00 15.44 100 VAL A N 1
ATOM 760 C CA . VAL A 1 100 ? 24.809 24.684 -4.315 1.00 12.82 100 VAL A CA 1
ATOM 761 C C . VAL A 1 100 ? 23.594 25.109 -5.153 1.00 18.21 100 VAL A C 1
ATOM 762 O O . VAL A 1 100 ? 23.589 26.182 -5.773 1.00 9.83 100 VAL A O 1
ATOM 766 N N . VAL A 1 101 ? 22.572 24.254 -5.174 1.00 12.41 101 VAL A N 1
ATOM 767 C CA . VAL A 1 101 ? 21.347 24.546 -5.907 1.00 11.48 101 VAL A CA 1
ATOM 768 C C . VAL A 1 101 ? 20.232 24.843 -4.913 1.00 15.80 101 VAL A C 1
ATOM 769 O O . VAL A 1 101 ? 19.849 23.986 -4.108 1.00 10.83 101 VAL A O 1
ATOM 773 N N . TYR A 1 102 ? 19.729 26.071 -4.964 1.00 9.20 102 TYR A N 1
ATOM 774 C CA . TYR A 1 102 ? 18.659 26.519 -4.076 1.00 11.65 102 TYR A CA 1
ATOM 775 C C . TYR A 1 102 ? 17.294 26.374 -4.720 1.00 15.40 102 TYR A C 1
ATOM 776 O O . TYR A 1 102 ? 16.997 27.031 -5.722 1.00 14.83 102 TYR A O 1
ATOM 785 N N . LEU A 1 103 ? 16.466 25.509 -4.141 1.00 11.90 103 LEU A N 1
ATOM 786 C CA . LEU A 1 103 ? 15.115 25.294 -4.643 1.00 11.58 103 LEU A CA 1
ATOM 787 C C . LEU A 1 103 ? 14.211 26.298 -3.946 1.00 17.87 103 LEU A C 1
ATOM 788 O O . LEU A 1 103 ? 13.679 26.038 -2.860 1.00 12.03 103 LEU A O 1
ATOM 793 N N . GLU A 1 104 ? 14.070 27.465 -4.564 1.00 15.91 104 GLU A N 1
ATOM 794 C CA . GLU A 1 104 ? 13.236 28.518 -4.014 1.00 13.72 104 GLU A CA 1
ATOM 795 C C . GLU A 1 104 ? 11.790 28.027 -4.030 1.00 17.82 104 GLU A C 1
ATOM 796 O O . GLU A 1 104 ? 11.282 27.600 -5.072 1.00 18.33 104 GLU A O 1
ATOM 802 N N . THR A 1 105 ? 11.138 28.098 -2.871 1.00 15.18 105 THR A N 1
ATOM 803 C CA . THR A 1 105 ? 9.775 27.598 -2.710 1.00 15.61 105 THR A CA 1
ATOM 804 C C . THR A 1 105 ? 8.826 28.583 -2.027 1.00 16.81 105 THR A C 1
ATOM 805 O O . THR A 1 105 ? 9.176 29.200 -1.018 1.00 17.11 105 THR A O 1
ATOM 809 N N . THR A 1 106 ? 7.620 28.724 -2.572 1.00 17.51 106 THR A N 1
ATOM 810 C CA . THR A 1 106 ? 6.627 29.633 -1.995 1.00 18.37 106 THR A CA 1
ATOM 811 C C . THR A 1 106 ? 6.079 29.048 -0.701 1.00 14.20 106 THR A C 1
ATOM 812 O O . THR A 1 106 ? 6.211 27.857 -0.451 1.00 17.14 106 THR A O 1
ATOM 816 N N . ILE A 1 107 ? 5.490 29.916 0.114 1.00 19.79 107 ILE A N 1
ATOM 817 C CA . ILE A 1 107 ? 4.872 29.420 1.349 1.00 18.39 107 ILE A CA 1
ATOM 818 C C . ILE A 1 107 ? 3.789 28.382 1.058 1.00 20.47 107 ILE A C 1
ATOM 819 O O . ILE A 1 107 ? 3.692 27.365 1.689 1.00 14.60 107 ILE A O 1
ATOM 824 N N . GLU A 1 108 ? 3.036 28.687 -0.010 1.00 16.37 108 GLU A N 1
ATOM 825 C CA . GLU A 1 108 ? 1.954 27.824 -0.464 1.00 19.20 108 GLU A CA 1
ATOM 826 C C . GLU A 1 108 ? 2.456 26.412 -0.743 1.00 16.97 108 GLU A C 1
ATOM 827 O O . GLU A 1 108 ? 1.877 25.434 -0.257 1.00 17.48 108 GLU A O 1
ATOM 833 N N . LYS A 1 109 ? 3.526 26.286 -1.522 1.00 18.66 109 LYS A N 1
ATOM 834 C CA . LYS A 1 109 ? 4.074 24.970 -1.837 1.00 19.25 109 LYS A CA 1
ATOM 835 C C . LYS A 1 109 ? 4.557 24.265 -0.567 1.00 20.38 109 LYS A C 1
ATOM 836 O O . LYS A 1 109 ? 4.399 23.057 -0.424 1.00 16.63 109 LYS A O 1
ATOM 842 N N . GLN A 1 110 ? 5.130 25.029 0.360 1.00 16.93 110 GLN A N 1
ATOM 843 C CA . GLN A 1 110 ? 5.606 24.459 1.619 1.00 19.58 110 GLN A CA 1
ATOM 844 C C . GLN A 1 110 ? 4.464 23.825 2.422 1.00 22.56 110 GLN A C 1
ATOM 845 O O . GLN A 1 110 ? 4.670 22.844 3.139 1.00 24.43 110 GLN A O 1
ATOM 851 N N . LEU A 1 111 ? 3.266 24.388 2.300 1.00 15.34 111 LEU A N 1
ATOM 852 C CA . LEU A 1 111 ? 2.096 23.871 3.012 1.00 20.50 111 LEU A CA 1
ATOM 853 C C . LEU A 1 111 ? 1.471 22.657 2.322 1.00 20.76 111 LEU A C 1
ATOM 854 O O . LEU A 1 111 ? 0.757 21.880 2.954 1.00 30.06 111 LEU A O 1
ATOM 859 N N . ALA A 1 112 ? 2.136 22.582 1.176 1.00 28.39 112 ALA A N 1
ATOM 860 C CA . ALA A 1 112 ? 1.408 21.655 0.313 1.00 33.61 112 ALA A CA 1
ATOM 861 C C . ALA A 1 112 ? 1.790 20.175 0.401 1.00 40.72 112 ALA A C 1
ATOM 862 O O . ALA A 1 112 ? 2.826 19.808 0.952 1.00 46.13 112 ALA A O 1
ATOM 864 N N . ARG A 1 113 ? 0.678 19.052 0.203 1.00 40.88 113 ARG A N 1
ATOM 865 C CA . ARG A 1 113 ? 0.349 17.711 0.678 1.00 43.44 113 ARG A CA 1
ATOM 866 C C . ARG A 1 113 ? 0.687 16.354 1.292 1.00 45.12 113 ARG A C 1
ATOM 867 O O . ARG A 1 113 ? -0.157 15.720 1.930 1.00 46.01 113 ARG A O 1
ATOM 875 N N . THR A 1 114 ? 1.343 15.681 1.402 1.00 55.01 114 THR A N 1
ATOM 876 C CA . THR A 1 114 ? 2.329 15.040 2.460 1.00 56.96 114 THR A CA 1
ATOM 877 C C . THR A 1 114 ? 3.427 15.877 3.108 1.00 61.94 114 THR A C 1
ATOM 878 O O . THR A 1 114 ? 3.893 15.566 4.206 1.00 63.22 114 THR A O 1
ATOM 882 N N . PRO A 1 121 ? 12.080 11.097 5.624 1.00 20.52 121 PRO A N 1
ATOM 883 C CA . PRO A 1 121 ? 12.153 11.737 6.942 1.00 23.58 121 PRO A CA 1
ATOM 884 C C . PRO A 1 121 ? 11.340 13.036 6.997 1.00 19.51 121 PRO A C 1
ATOM 885 O O . PRO A 1 121 ? 11.315 13.806 6.036 1.00 21.41 121 PRO A O 1
ATOM 889 N N . LEU A 1 122 ? 10.671 13.258 8.123 1.00 18.35 122 LEU A N 1
ATOM 890 C CA . LEU A 1 122 ? 9.873 14.461 8.344 1.00 21.05 122 LEU A CA 1
ATOM 891 C C . LEU A 1 122 ? 10.313 15.090 9.658 1.00 19.69 122 LEU A C 1
ATOM 892 O O . LEU A 1 122 ? 10.140 14.495 10.723 1.00 19.00 122 LEU A O 1
ATOM 897 N N . LEU A 1 123 ? 10.882 16.288 9.594 1.00 19.52 123 LEU A N 1
ATOM 898 C CA . LEU A 1 123 ? 11.336 16.948 10.810 1.00 13.56 123 LEU A CA 1
ATOM 899 C C . LEU A 1 123 ? 10.144 17.290 11.702 1.00 13.86 123 LEU A C 1
ATOM 900 O O . LEU A 1 123 ? 10.258 17.294 12.932 1.00 15.01 123 LEU A O 1
ATOM 905 N N . HIS A 1 124 ? 9.008 17.574 11.071 1.00 9.17 124 HIS A N 1
ATOM 906 C CA . HIS A 1 124 ? 7.772 17.919 11.776 1.00 15.52 124 HIS A CA 1
ATOM 907 C C . HIS A 1 124 ? 6.587 17.146 11.182 1.00 16.49 124 HIS A C 1
ATOM 908 O O . HIS A 1 124 ? 6.330 17.227 9.988 1.00 16.55 124 HIS A O 1
ATOM 915 N N . VAL A 1 125 ? 5.856 16.432 12.030 1.00 14.85 125 VAL A N 1
ATOM 916 C CA . VAL A 1 125 ? 4.704 15.646 11.599 1.00 23.33 125 VAL A CA 1
ATOM 917 C C . VAL A 1 125 ? 3.601 16.452 10.914 1.00 26.53 125 VAL A C 1
ATOM 918 O O . VAL A 1 125 ? 3.025 16.003 9.919 1.00 21.52 125 VAL A O 1
ATOM 922 N N . GLU A 1 126 ? 3.294 17.636 11.434 1.00 29.39 126 GLU A N 1
ATOM 923 C CA . GLU A 1 126 ? 2.245 18.443 10.816 1.00 32.79 126 GLU A CA 1
ATOM 924 C C . GLU A 1 126 ? 2.715 19.828 10.400 1.00 27.51 126 GLU A C 1
ATOM 925 O O . GLU A 1 126 ? 3.648 20.394 10.980 1.00 19.40 126 GLU A O 1
ATOM 931 N N . THR A 1 127 ? 2.068 20.359 9.368 1.00 26.20 127 THR A N 1
ATOM 932 C CA . THR A 1 127 ? 2.382 21.683 8.855 1.00 26.50 127 THR A CA 1
ATOM 933 C C . THR A 1 127 ? 2.025 22.693 9.948 1.00 18.33 127 THR A C 1
ATOM 934 O O . THR A 1 127 ? 1.138 22.447 10.768 1.00 20.77 127 THR A O 1
ATOM 938 N N . PRO A 1 128 ? 2.719 23.836 9.986 1.00 20.18 128 PRO A N 1
ATOM 939 C CA . PRO A 1 128 ? 2.415 24.831 11.012 1.00 20.20 128 PRO A CA 1
ATOM 940 C C . PRO A 1 128 ? 1.543 25.917 10.404 1.00 17.96 128 PRO A C 1
ATOM 941 O O . PRO A 1 128 ? 1.178 25.838 9.235 1.00 19.21 128 PRO A O 1
ATOM 945 N N . PRO A 1 129 ? 1.189 26.942 11.190 1.00 17.15 129 PRO A N 1
ATOM 946 C CA . PRO A 1 129 ? 0.360 28.014 10.639 1.00 18.44 129 PRO A CA 1
ATOM 947 C C . PRO A 1 129 ? 1.219 28.757 9.629 1.00 21.95 129 PRO A C 1
ATOM 948 O O . PRO A 1 129 ? 2.449 28.732 9.736 1.00 18.10 129 PRO A O 1
ATOM 952 N N . ARG A 1 130 ? 0.585 29.407 8.657 1.00 20.11 130 ARG A N 1
ATOM 953 C CA . ARG A 1 130 ? 1.311 30.171 7.645 1.00 23.73 130 ARG A CA 1
ATOM 954 C C . ARG A 1 130 ? 2.321 31.136 8.268 1.00 15.96 130 ARG A C 1
ATOM 955 O O . ARG A 1 130 ? 3.441 31.271 7.781 1.00 18.25 130 ARG A O 1
ATOM 963 N N . GLU A 1 131 ? 1.904 31.817 9.333 1.00 16.46 131 GLU A N 1
ATOM 964 C CA . GLU A 1 131 ? 2.751 32.784 10.033 1.00 22.16 131 GLU A CA 1
ATOM 965 C C . GLU A 1 131 ? 4.121 32.222 10.423 1.00 19.07 131 GLU A C 1
ATOM 966 O O . GLU A 1 131 ? 5.132 32.925 10.338 1.00 16.01 131 GLU A O 1
ATOM 972 N N . VAL A 1 132 ? 4.149 30.967 10.866 1.00 13.53 132 VAL A N 1
ATOM 973 C CA . VAL A 1 132 ? 5.403 30.323 11.262 1.00 14.90 132 VAL A CA 1
ATOM 974 C C . VAL A 1 132 ? 6.319 30.155 10.051 1.00 16.19 132 VAL A C 1
ATOM 975 O O . VAL A 1 132 ? 7.517 30.441 10.114 1.00 14.69 132 VAL A O 1
ATOM 979 N N . LEU A 1 133 ? 5.744 29.700 8.944 1.00 15.56 133 LEU A N 1
ATOM 980 C CA . LEU A 1 133 ? 6.514 29.495 7.728 1.00 11.99 133 LEU A CA 1
ATOM 981 C C . LEU A 1 133 ? 7.017 30.818 7.162 1.00 14.99 133 LEU A C 1
ATOM 982 O O . LEU A 1 133 ? 8.114 30.882 6.607 1.00 14.67 133 LEU A O 1
ATOM 987 N N . GLU A 1 134 ? 6.216 31.874 7.303 1.00 14.93 134 GLU A N 1
ATOM 988 C CA . GLU A 1 134 ? 6.618 33.189 6.813 1.00 17.83 134 GLU A CA 1
ATOM 989 C C . GLU A 1 134 ? 7.786 33.683 7.657 1.00 17.82 134 GLU A C 1
ATOM 990 O O . GLU A 1 134 ? 8.754 34.240 7.138 1.00 16.36 134 GLU A O 1
ATOM 996 N N . ALA A 1 135 ? 7.683 33.464 8.965 1.00 15.20 135 ALA A N 1
ATOM 997 C CA . ALA A 1 135 ? 8.714 33.870 9.906 1.00 18.65 135 ALA A CA 1
ATOM 998 C C . ALA A 1 135 ? 10.015 33.126 9.621 1.00 14.75 135 ALA A C 1
ATOM 999 O O . ALA A 1 135 ? 11.100 33.705 9.678 1.00 16.13 135 ALA A O 1
ATOM 1001 N N . LEU A 1 136 ? 9.906 31.836 9.318 1.00 14.30 136 LEU A N 1
ATOM 1002 C CA . LEU A 1 136 ? 11.084 31.026 9.009 1.00 12.96 136 LEU A CA 1
ATOM 1003 C C . LEU A 1 136 ? 11.762 31.514 7.730 1.00 18.01 136 LEU A C 1
ATOM 1004 O O . LEU A 1 136 ? 12.994 31.608 7.655 1.00 13.83 136 LEU A O 1
ATOM 1009 N N . ALA A 1 137 ? 10.947 31.801 6.720 1.00 11.03 137 ALA A N 1
ATOM 1010 C CA . ALA A 1 137 ? 11.461 32.266 5.437 1.00 13.10 137 ALA A CA 1
ATOM 1011 C C . ALA A 1 137 ? 12.192 33.596 5.555 1.00 14.19 137 ALA A C 1
ATOM 1012 O O . ALA A 1 137 ? 13.160 33.833 4.830 1.00 13.79 137 ALA A O 1
ATOM 1014 N N . ASN A 1 138 ? 11.732 34.464 6.455 1.00 16.79 138 ASN A N 1
ATOM 1015 C CA . ASN A 1 138 ? 12.383 35.762 6.628 1.00 19.36 138 ASN A CA 1
ATOM 1016 C C . ASN A 1 138 ? 13.788 35.575 7.177 1.00 18.30 138 ASN A C 1
ATOM 1017 O O . ASN A 1 138 ? 14.686 36.353 6.880 1.00 19.06 138 ASN A O 1
ATOM 1022 N N . GLU A 1 139 ? 13.979 34.530 7.973 1.00 17.19 139 GLU A N 1
ATOM 1023 C CA . GLU A 1 139 ? 15.292 34.259 8.534 1.00 19.25 139 GLU A CA 1
ATOM 1024 C C . GLU A 1 139 ? 16.160 33.430 7.596 1.00 15.76 139 GLU A C 1
ATOM 1025 O O . GLU A 1 139 ? 17.355 33.679 7.457 1.00 22.04 139 GLU A O 1
ATOM 1031 N N . ARG A 1 140 ? 15.562 32.448 6.939 1.00 15.87 140 ARG A N 1
ATOM 1032 C CA . ARG A 1 140 ? 16.348 31.555 6.097 1.00 18.45 140 ARG A CA 1
ATOM 1033 C C . ARG A 1 140 ? 16.556 31.879 4.638 1.00 20.94 140 ARG A C 1
ATOM 1034 O O . ARG A 1 140 ? 17.586 31.504 4.075 1.00 13.36 140 ARG A O 1
ATOM 1042 N N . ASN A 1 141 ? 15.597 32.554 4.011 1.00 15.76 141 ASN A N 1
ATOM 1043 C CA . ASN A 1 141 ? 15.763 32.897 2.602 1.00 16.18 141 ASN A CA 1
ATOM 1044 C C . ASN A 1 141 ? 17.086 33.616 2.326 1.00 13.70 141 ASN A C 1
ATOM 1045 O O . ASN A 1 141 ? 17.753 33.327 1.337 1.00 20.32 141 ASN A O 1
ATOM 1050 N N . PRO A 1 142 ? 17.484 34.567 3.187 1.00 19.23 142 PRO A N 1
ATOM 1051 C CA . PRO A 1 142 ? 18.758 35.238 2.902 1.00 19.47 142 PRO A CA 1
ATOM 1052 C C . PRO A 1 142 ? 19.957 34.285 3.015 1.00 16.80 142 PRO A C 1
ATOM 1053 O O . PRO A 1 142 ? 20.986 34.479 2.363 1.00 16.19 142 PRO A O 1
ATOM 1057 N N . LEU A 1 143 ? 19.813 33.243 3.828 1.00 11.28 143 LEU A N 1
ATOM 1058 C CA . LEU A 1 143 ? 20.888 32.273 4.007 1.00 9.20 143 LEU A CA 1
ATOM 1059 C C . LEU A 1 143 ? 21.000 31.380 2.768 1.00 16.85 143 LEU A C 1
ATOM 1060 O O . LEU A 1 143 ? 22.108 31.108 2.275 1.00 13.40 143 LEU A O 1
ATOM 1065 N N . TYR A 1 144 ? 19.857 30.931 2.254 1.00 10.76 144 TYR A N 1
ATOM 1066 C CA . TYR A 1 144 ? 19.849 30.094 1.060 1.00 14.32 144 TYR A CA 1
ATOM 1067 C C . TYR A 1 144 ? 20.441 30.885 -0.101 1.00 19.43 144 TYR A C 1
ATOM 1068 O O . TYR A 1 144 ? 21.261 30.381 -0.864 1.00 15.37 144 TYR A O 1
ATOM 1077 N N . GLU A 1 145 ? 20.031 32.138 -0.232 1.00 14.22 145 GLU A N 1
ATOM 1078 C CA . GLU A 1 145 ? 20.473 32.982 -1.334 1.00 19.69 145 GLU A CA 1
ATOM 1079 C C . GLU A 1 145 ? 21.961 33.294 -1.226 1.00 19.57 145 GLU A C 1
ATOM 1080 O O . GLU A 1 145 ? 22.620 33.470 -2.271 1.00 20.50 145 GLU A O 1
ATOM 1086 N N . GLU A 1 146 ? 22.500 33.406 -0.028 1.00 16.76 146 GLU A N 1
ATOM 1087 C CA . GLU A 1 146 ? 23.910 33.721 0.164 1.00 23.31 146 GLU A CA 1
ATOM 1088 C C . GLU A 1 146 ? 24.817 32.652 -0.439 1.00 21.49 146 GLU A C 1
ATOM 1089 O O . GLU A 1 146 ? 25.864 32.966 -0.998 1.00 20.58 146 GLU A O 1
ATOM 1095 N N . ILE A 1 147 ? 24.402 31.390 -0.352 1.00 15.47 147 ILE A N 1
ATOM 1096 C CA . ILE A 1 147 ? 25.228 30.291 -0.851 1.00 14.38 147 ILE A CA 1
ATOM 1097 C C . ILE A 1 147 ? 24.803 29.655 -2.171 1.00 16.38 147 ILE A C 1
ATOM 1098 O O . ILE A 1 147 ? 25.495 28.782 -2.694 1.00 16.41 147 ILE A O 1
ATOM 1103 N N . ALA A 1 148 ? 23.667 30.074 -2.707 1.00 17.12 148 ALA A N 1
ATOM 1104 C CA . ALA A 1 148 ? 23.186 29.501 -3.957 1.00 18.01 148 ALA A CA 1
ATOM 1105 C C . ALA A 1 148 ? 24.088 29.795 -5.158 1.00 18.09 148 ALA A C 1
ATOM 1106 O O . ALA A 1 148 ? 24.474 30.942 -5.385 1.00 19.87 148 ALA A O 1
ATOM 1108 N N . ASP A 1 149 ? 24.438 28.748 -5.904 1.00 14.93 149 ASP A N 1
ATOM 1109 C CA . ASP A 1 149 ? 25.233 28.899 -7.125 1.00 19.99 149 ASP A CA 1
ATOM 1110 C C . ASP A 1 149 ? 24.215 28.876 -8.256 1.00 21.91 149 ASP A C 1
ATOM 1111 O O . ASP A 1 149 ? 24.399 29.506 -9.293 1.00 22.90 149 ASP A O 1
ATOM 1116 N N . VAL A 1 150 ? 23.136 28.129 -8.032 1.00 14.67 150 VAL A N 1
ATOM 1117 C CA . VAL A 1 150 ? 22.053 28.007 -8.995 1.00 13.51 150 VAL A CA 1
ATOM 1118 C C . VAL A 1 150 ? 20.748 28.114 -8.221 1.00 18.62 150 VAL A C 1
ATOM 1119 O O . VAL A 1 150 ? 20.595 27.492 -7.173 1.00 11.99 150 VAL A O 1
ATOM 1123 N N . THR A 1 151 ? 19.814 28.912 -8.727 1.00 19.27 151 THR A N 1
ATOM 1124 C CA . THR A 1 151 ? 18.532 29.067 -8.054 1.00 16.93 151 THR A CA 1
ATOM 1125 C C . THR A 1 151 ? 17.389 28.682 -8.984 1.00 19.65 151 THR A C 1
ATOM 1126 O O . THR A 1 151 ? 17.332 29.120 -10.139 1.00 19.28 151 THR A O 1
ATOM 1130 N N . ILE A 1 152 ? 16.492 27.839 -8.481 1.00 19.15 152 ILE A N 1
ATOM 1131 C CA . ILE A 1 152 ? 15.336 27.402 -9.254 1.00 26.56 152 ILE A CA 1
ATOM 1132 C C . ILE A 1 152 ? 14.083 27.842 -8.502 1.00 33.17 152 ILE A C 1
ATOM 1133 O O . ILE A 1 152 ? 13.968 27.602 -7.297 1.00 24.52 152 ILE A O 1
ATOM 1138 N N . SER A 1 158 ? 7.408 18.507 -12.722 1.00 28.34 158 SER A N 1
ATOM 1139 C CA . SER A 1 158 ? 7.865 17.198 -12.274 1.00 25.13 158 SER A CA 1
ATOM 1140 C C . SER A 1 158 ? 9.323 17.247 -11.821 1.00 27.11 158 SER A C 1
ATOM 1141 O O . SER A 1 158 ? 10.064 18.171 -12.164 1.00 22.75 158 SER A O 1
ATOM 1144 N N . ALA A 1 159 ? 9.725 16.246 -11.048 1.00 29.57 159 ALA A N 1
ATOM 1145 C CA . ALA A 1 159 ? 11.095 16.158 -10.555 1.00 29.71 159 ALA A CA 1
ATOM 1146 C C . ALA A 1 159 ? 12.035 15.935 -11.734 1.00 31.48 159 ALA A C 1
ATOM 1147 O O . ALA A 1 159 ? 13.123 16.511 -11.786 1.00 22.18 159 ALA A O 1
ATOM 1149 N N . LYS A 1 160 ? 11.606 15.091 -12.674 1.00 27.74 160 LYS A N 1
ATOM 1150 C CA . LYS A 1 160 ? 12.395 14.788 -13.869 1.00 29.43 160 LYS A CA 1
ATOM 1151 C C . LYS A 1 160 ? 12.710 16.047 -14.661 1.00 22.44 160 LYS A C 1
ATOM 1152 O O . LYS A 1 160 ? 13.852 16.270 -15.068 1.00 20.67 160 LYS A O 1
ATOM 1158 N N . VAL A 1 161 ? 11.689 16.862 -14.889 1.00 23.86 161 VAL A N 1
ATOM 1159 C CA . VAL A 1 161 ? 11.862 18.105 -15.628 1.00 24.52 161 VAL A CA 1
ATOM 1160 C C . VAL A 1 161 ? 12.827 19.039 -14.906 1.00 23.63 161 VAL A C 1
ATOM 1161 O O . VAL A 1 161 ? 13.788 19.519 -15.501 1.00 20.33 161 VAL A O 1
ATOM 1165 N N . VAL A 1 162 ? 12.572 19.300 -13.626 1.00 19.52 162 VAL A N 1
ATOM 1166 C CA . VAL A 1 162 ? 13.447 20.186 -12.864 1.00 17.24 162 VAL A CA 1
ATOM 1167 C C . VAL A 1 162 ? 14.869 19.632 -12.840 1.00 16.82 162 VAL A C 1
ATOM 1168 O O . VAL A 1 162 ? 15.836 20.380 -12.990 1.00 16.57 162 VAL A O 1
ATOM 1172 N N . ALA A 1 163 ? 15.003 18.320 -12.664 1.00 18.52 163 ALA A N 1
ATOM 1173 C CA . ALA A 1 163 ? 16.333 17.715 -12.621 1.00 21.73 163 ALA A CA 1
ATOM 1174 C C . ALA A 1 163 ? 17.125 18.000 -13.901 1.00 22.86 163 ALA A C 1
ATOM 1175 O O . ALA A 1 163 ? 18.295 18.362 -13.841 1.00 22.37 163 ALA A O 1
ATOM 1177 N N . ASN A 1 164 ? 16.496 17.833 -15.061 1.00 22.18 164 ASN A N 1
ATOM 1178 C CA . ASN A 1 164 ? 17.193 18.106 -16.311 1.00 19.47 164 ASN A CA 1
ATOM 1179 C C . ASN A 1 164 ? 17.443 19.595 -16.505 1.00 19.66 164 ASN A C 1
ATOM 1180 O O . ASN A 1 164 ? 18.441 19.987 -17.109 1.00 19.02 164 ASN A O 1
ATOM 1185 N N . GLN A 1 165 ? 16.540 20.429 -15.997 1.00 18.49 165 GLN A N 1
ATOM 1186 C CA . GLN A 1 165 ? 16.729 21.871 -16.116 1.00 19.27 165 GLN A CA 1
ATOM 1187 C C . GLN A 1 165 ? 17.965 22.262 -15.319 1.00 17.55 165 GLN A C 1
ATOM 1188 O O . GLN A 1 165 ? 18.811 23.021 -15.792 1.00 24.83 165 GLN A O 1
ATOM 1194 N N . ILE A 1 166 ? 18.067 21.749 -14.096 1.00 15.38 166 ILE A N 1
ATOM 1195 C CA . ILE A 1 166 ? 19.223 22.049 -13.266 1.00 20.37 166 ILE A CA 1
ATOM 1196 C C . ILE A 1 166 ? 20.474 21.627 -14.026 1.00 19.52 166 ILE A C 1
ATOM 1197 O O . ILE A 1 166 ? 21.454 22.376 -14.108 1.00 29.40 166 ILE A O 1
ATOM 1202 N N . ILE A 1 167 ? 20.429 20.421 -14.581 1.00 20.80 167 ILE A N 1
ATOM 1203 C CA . ILE A 1 167 ? 21.544 19.868 -15.345 1.00 21.41 167 ILE A CA 1
ATOM 1204 C C . ILE A 1 167 ? 21.928 20.800 -16.499 1.00 23.78 167 ILE A C 1
ATOM 1205 O O . ILE A 1 167 ? 23.110 21.071 -16.721 1.00 21.80 167 ILE A O 1
ATOM 1210 N N . HIS A 1 168 ? 20.926 21.296 -17.219 1.00 19.06 168 HIS A N 1
ATOM 1211 C CA . HIS A 1 168 ? 21.167 22.206 -18.329 1.00 25.64 168 HIS A CA 1
ATOM 1212 C C . HIS A 1 168 ? 21.837 23.487 -17.845 1.00 28.52 168 HIS A C 1
ATOM 1213 O O . HIS A 1 168 ? 22.658 24.070 -18.554 1.00 25.49 168 HIS A O 1
ATOM 1220 N N . MET A 1 169 ? 21.493 23.915 -16.632 1.00 25.95 169 MET A N 1
ATOM 1221 C CA . MET A 1 169 ? 22.075 25.124 -16.061 1.00 24.74 169 MET A CA 1
ATOM 1222 C C . MET A 1 169 ? 23.527 24.892 -15.653 1.00 29.56 169 MET A C 1
ATOM 1223 O O . MET A 1 169 ? 24.371 25.781 -15.790 1.00 25.72 169 MET A O 1
ATOM 1228 N N . LEU A 1 170 ? 23.817 23.689 -15.163 1.00 26.61 170 LEU A N 1
ATOM 1229 C CA . LEU A 1 170 ? 25.168 23.345 -14.742 1.00 28.36 170 LEU A CA 1
ATOM 1230 C C . LEU A 1 170 ? 26.076 23.166 -15.951 1.00 35.74 170 LEU A C 1
ATOM 1231 O O . LEU A 1 170 ? 27.298 23.266 -15.842 1.00 36.66 170 LEU A O 1
ATOM 1236 N N . GLU A 1 171 ? 25.468 22.901 -17.104 1.00 34.92 171 GLU A N 1
ATOM 1237 C CA . GLU A 1 171 ? 26.214 22.700 -18.338 1.00 36.94 171 GLU A CA 1
ATOM 1238 C C . GLU A 1 171 ? 26.643 24.025 -18.955 1.00 35.68 171 GLU A C 1
ATOM 1239 O O . GLU A 1 171 ? 27.772 24.075 -19.480 1.00 39.28 171 GLU A O 1
ATOM 1245 N N . GLU B 1 3 ? -1.645 24.573 54.409 1.00 74.52 3 GLU B N 1
ATOM 1246 C CA . GLU B 1 3 ? -0.937 25.403 53.393 1.00 73.51 3 GLU B CA 1
ATOM 1247 C C . GLU B 1 3 ? -1.432 25.074 51.989 1.00 70.60 3 GLU B C 1
ATOM 1248 O O . GLU B 1 3 ? -2.184 24.119 51.792 1.00 71.35 3 GLU B O 1
ATOM 1254 N N . LYS B 1 4 ? -1.009 25.877 51.018 1.00 67.86 4 LYS B N 1
ATOM 1255 C CA . LYS B 1 4 ? -1.392 25.681 49.622 1.00 63.60 4 LYS B CA 1
ATOM 1256 C C . LYS B 1 4 ? -0.272 26.176 48.711 1.00 58.46 4 LYS B C 1
ATOM 1257 O O . LYS B 1 4 ? -0.483 27.047 47.868 1.00 61.09 4 LYS B O 1
ATOM 1263 N N . ARG B 1 5 ? 0.921 25.619 48.889 1.00 50.15 5 ARG B N 1
ATOM 1264 C CA . ARG B 1 5 ? 2.066 26.018 48.084 1.00 40.40 5 ARG B CA 1
ATOM 1265 C C . ARG B 1 5 ? 2.023 25.306 46.737 1.00 32.92 5 ARG B C 1
ATOM 1266 O O . ARG B 1 5 ? 1.321 24.308 46.576 1.00 37.92 5 ARG B O 1
ATOM 1274 N N . ASN B 1 6 ? 2.776 25.829 45.777 1.00 22.50 6 ASN B N 1
ATOM 1275 C CA . ASN B 1 6 ? 2.829 25.261 44.439 1.00 21.28 6 ASN B CA 1
ATOM 1276 C C . ASN B 1 6 ? 3.587 23.943 44.375 1.00 16.78 6 ASN B C 1
ATOM 1277 O O . ASN B 1 6 ? 4.505 23.694 45.154 1.00 18.23 6 ASN B O 1
ATOM 1282 N N . ILE B 1 7 ? 3.192 23.112 43.422 1.00 14.99 7 ILE B N 1
ATOM 1283 C CA . ILE B 1 7 ? 3.827 21.827 43.183 1.00 13.71 7 ILE B CA 1
ATOM 1284 C C . ILE B 1 7 ? 4.357 21.922 41.748 1.00 17.50 7 ILE B C 1
ATOM 1285 O O . ILE B 1 7 ? 3.579 22.103 40.803 1.00 9.86 7 ILE B O 1
ATOM 1290 N N . PHE B 1 8 ? 5.682 21.846 41.601 1.00 10.78 8 PHE B N 1
ATOM 1291 C CA . PHE B 1 8 ? 6.321 21.925 40.288 1.00 13.60 8 PHE B CA 1
ATOM 1292 C C . PHE B 1 8 ? 6.869 20.551 39.905 1.00 15.65 8 PHE B C 1
ATOM 1293 O O . PHE B 1 8 ? 7.776 20.044 40.559 1.00 16.01 8 PHE B O 1
ATOM 1301 N N . LEU B 1 9 ? 6.327 19.958 38.843 1.00 10.06 9 LEU B N 1
ATOM 1302 C CA . LEU B 1 9 ? 6.769 18.636 38.387 1.00 12.85 9 LEU B CA 1
ATOM 1303 C C . LEU B 1 9 ? 7.907 18.731 37.361 1.00 14.42 9 LEU B C 1
ATOM 1304 O O . LEU B 1 9 ? 7.788 19.444 36.356 1.00 13.25 9 LEU B O 1
ATOM 1309 N N . VAL B 1 10 ? 9.001 18.016 37.622 1.00 11.68 10 VAL B N 1
ATOM 1310 C CA . VAL B 1 10 ? 10.146 18.000 36.718 1.00 13.41 10 VAL B CA 1
ATOM 1311 C C . VAL B 1 10 ? 10.531 16.564 36.353 1.00 13.75 10 VAL B C 1
ATOM 1312 O O . VAL B 1 10 ? 10.246 15.611 37.089 1.00 11.00 10 VAL B O 1
ATOM 1316 N N . GLY B 1 11 ? 11.171 16.411 35.202 1.00 12.07 11 GLY B N 1
ATOM 1317 C CA . GLY B 1 11 ? 11.550 15.090 34.744 1.00 10.66 11 GLY B CA 1
ATOM 1318 C C . GLY B 1 11 ? 11.616 15.070 33.232 1.00 12.05 11 GLY B C 1
ATOM 1319 O O . GLY B 1 11 ? 11.147 16.006 32.576 1.00 10.18 11 GLY B O 1
ATOM 1320 N N . PRO B 1 12 ? 12.160 13.999 32.646 1.00 8.26 12 PRO B N 1
ATOM 1321 C CA . PRO B 1 12 ? 12.280 13.899 31.191 1.00 12.87 12 PRO B CA 1
ATOM 1322 C C . PRO B 1 12 ? 10.951 13.790 30.472 1.00 11.34 12 PRO B C 1
ATOM 1323 O O . PRO B 1 12 ? 9.921 13.490 31.081 1.00 12.15 12 PRO B O 1
ATOM 1327 N N . MET B 1 13 ? 10.981 14.044 29.169 1.00 10.86 13 MET B N 1
ATOM 1328 C CA . MET B 1 13 ? 9.777 13.902 28.364 1.00 13.91 13 MET B CA 1
ATOM 1329 C C . MET B 1 13 ? 9.338 12.452 28.529 1.00 11.61 13 MET B C 1
ATOM 1330 O O . MET B 1 13 ? 10.181 11.565 28.660 1.00 14.53 13 MET B O 1
ATOM 1335 N N . GLY B 1 14 ? 8.029 12.214 28.544 1.00 11.79 14 GLY B N 1
ATOM 1336 C CA . GLY B 1 14 ? 7.522 10.861 28.699 1.00 14.91 14 GLY B CA 1
ATOM 1337 C C . GLY B 1 14 ? 7.381 10.397 30.139 1.00 17.27 14 GLY B C 1
ATOM 1338 O O . GLY B 1 14 ? 7.063 9.230 30.394 1.00 15.73 14 GLY B O 1
ATOM 1339 N N . ALA B 1 15 ? 7.621 11.302 31.086 1.00 16.82 15 ALA B N 1
ATOM 1340 C CA . ALA B 1 15 ? 7.509 10.971 32.506 1.00 18.04 15 ALA B CA 1
ATOM 1341 C C . ALA B 1 15 ? 6.057 10.980 32.959 1.00 19.33 15 ALA B C 1
ATOM 1342 O O . ALA B 1 15 ? 5.745 10.552 34.068 1.00 18.62 15 ALA B O 1
ATOM 1344 N N . GLY B 1 16 ? 5.175 11.469 32.097 1.00 21.26 16 GLY B N 1
ATOM 1345 C CA . GLY B 1 16 ? 3.767 11.547 32.440 1.00 21.60 16 GLY B CA 1
ATOM 1346 C C . GLY B 1 16 ? 3.474 12.727 33.353 1.00 23.68 16 GLY B C 1
ATOM 1347 O O . GLY B 1 16 ? 2.517 12.702 34.134 1.00 22.69 16 GLY B O 1
ATOM 1348 N N . LYS B 1 17 ? 4.296 13.768 33.255 1.00 20.06 17 LYS B N 1
ATOM 1349 C CA . LYS B 1 17 ? 4.135 14.966 34.083 1.00 25.17 17 LYS B CA 1
ATOM 1350 C C . LYS B 1 17 ? 2.762 15.614 33.908 1.00 26.96 17 LYS B C 1
ATOM 1351 O O . LYS B 1 17 ? 2.096 15.973 34.878 1.00 24.36 17 LYS B O 1
ATOM 1357 N N . SER B 1 18 ? 2.343 15.755 32.658 1.00 26.49 18 SER B N 1
ATOM 1358 C CA . SER B 1 18 ? 1.067 16.374 32.348 1.00 30.93 18 SER B CA 1
ATOM 1359 C C . SER B 1 18 ? -0.106 15.588 32.924 1.00 29.33 18 SER B C 1
ATOM 1360 O O . SER B 1 18 ? -0.984 16.158 33.576 1.00 33.15 18 SER B O 1
ATOM 1363 N N . THR B 1 19 ? -0.113 14.281 32.686 1.00 24.06 19 THR B N 1
ATOM 1364 C CA . THR B 1 19 ? -1.180 13.414 33.170 1.00 28.33 19 THR B CA 1
ATOM 1365 C C . THR B 1 19 ? -1.203 13.341 34.695 1.00 28.39 19 THR B C 1
ATOM 1366 O O . THR B 1 19 ? -2.256 13.487 35.318 1.00 27.40 19 THR B O 1
ATOM 1370 N N . ILE B 1 20 ? -0.042 13.101 35.293 1.00 23.09 20 ILE B N 1
ATOM 1371 C CA . ILE B 1 20 ? 0.056 13.031 36.744 1.00 26.80 20 ILE B CA 1
ATOM 1372 C C . ILE B 1 20 ? -0.271 14.397 37.347 1.00 29.79 20 ILE B C 1
ATOM 1373 O O . ILE B 1 20 ? -0.812 14.488 38.450 1.00 30.36 20 ILE B O 1
ATOM 1378 N N . GLY B 1 21 ? 0.046 15.456 36.606 1.00 28.75 21 GLY B N 1
ATOM 1379 C CA . GLY B 1 21 ? -0.219 16.805 37.076 1.00 24.30 21 GLY B CA 1
ATOM 1380 C C . GLY B 1 21 ? -1.699 17.116 37.195 1.00 27.17 21 GLY B C 1
ATOM 1381 O O . GLY B 1 21 ? -2.139 17.709 38.182 1.00 16.64 21 GLY B O 1
ATOM 1382 N N . ARG B 1 22 ? -2.468 16.717 36.187 1.00 29.90 22 ARG B N 1
ATOM 1383 C CA . ARG B 1 22 ? -3.911 16.948 36.180 1.00 34.20 22 ARG B CA 1
ATOM 1384 C C . ARG B 1 22 ? -4.603 16.174 37.296 1.00 27.20 22 ARG B C 1
ATOM 1385 O O . ARG B 1 22 ? -5.492 16.699 37.959 1.00 36.08 22 ARG B O 1
ATOM 1393 N N . GLN B 1 23 ? -4.199 14.924 37.496 1.00 28.12 23 GLN B N 1
ATOM 1394 C CA . GLN B 1 23 ? -4.782 14.103 38.551 1.00 27.48 23 GLN B CA 1
ATOM 1395 C C . GLN B 1 23 ? -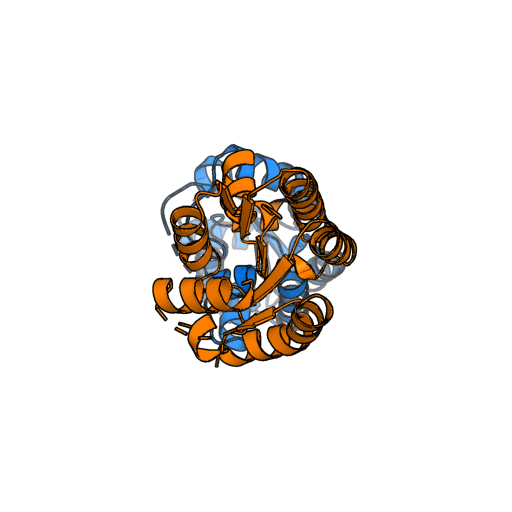4.471 14.726 39.907 1.00 31.24 23 GLN B C 1
ATOM 1396 O O . GLN B 1 23 ? -5.329 14.790 40.788 1.00 26.36 23 GLN B O 1
ATOM 1402 N N . LEU B 1 24 ? -3.235 15.191 40.063 1.00 22.18 24 LEU B N 1
ATOM 1403 C CA . LEU B 1 24 ? -2.801 15.811 41.308 1.00 26.99 24 LEU B CA 1
ATOM 1404 C C . LEU B 1 24 ? -3.588 17.096 41.571 1.00 21.62 24 LEU B C 1
ATOM 1405 O O . LEU B 1 24 ? -4.056 17.328 42.685 1.00 23.49 24 LEU B O 1
ATOM 1410 N N . ALA B 1 25 ? -3.737 17.926 40.542 1.00 22.38 25 ALA B N 1
ATOM 1411 C CA . ALA B 1 25 ? -4.469 19.181 40.677 1.00 21.01 25 ALA B CA 1
ATOM 1412 C C . ALA B 1 25 ? -5.924 18.944 41.084 1.00 22.87 25 ALA B C 1
ATOM 1413 O O . ALA B 1 25 ? -6.444 19.622 41.965 1.00 22.03 25 ALA B O 1
ATOM 1415 N N . GLN B 1 26 ? -6.580 17.984 40.443 1.00 30.16 26 GLN B N 1
ATOM 1416 C CA . GLN B 1 26 ? -7.971 17.688 40.771 1.00 37.75 26 GLN B CA 1
ATOM 1417 C C . GLN B 1 26 ? -8.153 17.159 42.194 1.00 33.31 26 GLN B C 1
ATOM 1418 O O . GLN B 1 26 ? -9.104 17.533 42.877 1.00 29.78 26 GLN B O 1
ATOM 1424 N N . GLN B 1 27 ? -7.244 16.298 42.642 1.00 33.84 27 GLN B N 1
ATOM 1425 C CA . GLN B 1 27 ? -7.329 15.744 43.990 1.00 34.35 27 GLN B CA 1
ATOM 1426 C C . GLN B 1 27 ? -7.026 16.786 45.072 1.00 34.41 27 GLN B C 1
ATOM 1427 O O . GLN B 1 27 ? -7.475 16.653 46.209 1.00 33.35 27 GLN B O 1
ATOM 1433 N N . LEU B 1 28 ? -6.268 17.823 44.720 1.00 31.91 28 LEU B N 1
ATOM 1434 C CA . LEU B 1 28 ? -5.918 18.869 45.680 1.00 27.61 28 LEU B CA 1
ATOM 1435 C C . LEU B 1 28 ? -6.680 20.160 45.426 1.00 26.15 28 LEU B C 1
ATOM 1436 O O . LEU B 1 28 ? -6.481 21.156 46.124 1.00 22.91 28 LEU B O 1
ATOM 1441 N N . ASN B 1 29 ? -7.555 20.130 44.425 1.00 28.53 29 ASN B N 1
ATOM 1442 C CA . ASN B 1 29 ? -8.358 21.289 44.050 1.00 30.46 29 ASN B CA 1
ATOM 1443 C C . ASN B 1 29 ? -7.479 22.490 43.732 1.00 29.86 29 ASN B C 1
ATOM 1444 O O . ASN B 1 29 ? -7.741 23.614 44.174 1.00 32.65 29 ASN B O 1
ATOM 1449 N N . MET B 1 30 ? -6.428 22.236 42.962 1.00 23.49 30 MET B N 1
ATOM 1450 C CA . MET B 1 30 ? -5.500 23.279 42.552 1.00 25.17 30 MET B CA 1
ATOM 1451 C C . MET B 1 30 ? -5.619 23.476 41.050 1.00 29.36 30 MET B C 1
ATOM 1452 O O . MET B 1 30 ? -6.259 22.682 40.361 1.00 28.64 30 MET B O 1
ATOM 1457 N N . GLU B 1 31 ? -5.004 24.535 40.544 1.00 28.12 31 GLU B N 1
ATOM 1458 C CA . GLU B 1 31 ? -5.046 24.804 39.122 1.00 32.21 31 GLU B CA 1
ATOM 1459 C C . GLU B 1 31 ? -3.837 24.166 38.446 1.00 28.81 31 GLU B C 1
ATOM 1460 O O . GLU B 1 31 ? -2.726 24.202 38.975 1.00 23.75 31 GLU B O 1
ATOM 1466 N N . PHE B 1 32 ? -4.070 23.574 37.280 1.00 26.58 32 PHE B N 1
ATOM 1467 C CA . PHE B 1 32 ? -3.019 22.916 36.516 1.00 22.46 32 PHE B CA 1
ATOM 1468 C C . PHE B 1 32 ? -2.550 23.750 35.327 1.00 25.88 32 PHE B C 1
ATOM 1469 O O . PHE B 1 32 ? -3.353 24.385 34.639 1.00 24.33 32 PHE B O 1
ATOM 1477 N N . TYR B 1 33 ? -1.238 23.755 35.104 1.00 19.64 33 TYR B N 1
ATOM 1478 C CA . TYR B 1 33 ? -0.635 24.466 33.981 1.00 20.23 33 TYR B CA 1
ATOM 1479 C C . TYR B 1 33 ? 0.527 23.624 33.470 1.00 21.25 33 TYR B C 1
ATOM 1480 O O . TYR B 1 33 ? 1.242 23.001 34.252 1.00 21.30 33 TYR B O 1
ATOM 1489 N N . ASP B 1 34 ? 0.692 23.604 32.152 1.00 23.76 34 ASP B N 1
ATOM 1490 C CA . ASP B 1 34 ? 1.755 22.848 31.488 1.00 23.96 34 ASP B CA 1
ATOM 1491 C C . ASP B 1 34 ? 2.538 23.876 30.670 1.00 21.90 34 ASP B C 1
ATOM 1492 O O . ASP B 1 34 ? 1.969 24.525 29.796 1.00 18.25 34 ASP B O 1
ATOM 1497 N N . SER B 1 35 ? 3.830 24.038 30.956 1.00 16.14 35 SER B N 1
ATOM 1498 C CA . SER B 1 35 ? 4.639 25.024 30.236 1.00 11.01 35 SER B CA 1
ATOM 1499 C C . SER B 1 35 ? 4.658 24.856 28.709 1.00 14.41 35 SER B C 1
ATOM 1500 O O . SER B 1 35 ? 4.550 25.840 27.979 1.00 14.32 35 SER B O 1
ATOM 1503 N N . ASP B 1 36 ? 4.809 23.628 28.221 1.00 14.95 36 ASP B N 1
ATOM 1504 C CA . ASP B 1 36 ? 4.803 23.404 26.775 1.00 18.93 36 ASP B CA 1
ATOM 1505 C C . ASP B 1 36 ? 3.436 23.813 26.211 1.00 19.20 36 ASP B C 1
ATOM 1506 O O . ASP B 1 36 ? 3.353 24.527 25.205 1.00 14.01 36 ASP B O 1
ATOM 1511 N N . GLN B 1 37 ? 2.367 23.363 26.864 1.00 16.46 37 GLN B N 1
ATOM 1512 C CA . GLN B 1 37 ? 1.015 23.687 26.411 1.00 21.48 37 GLN B CA 1
ATOM 1513 C C . GLN B 1 37 ? 0.834 25.197 26.384 1.00 19.90 37 GLN B C 1
ATOM 1514 O O . GLN B 1 37 ? 0.302 25.756 25.425 1.00 22.86 37 GLN B O 1
ATOM 1520 N N . GLU B 1 38 ? 1.300 25.853 27.439 1.00 21.46 38 GLU B N 1
ATOM 1521 C CA . GLU B 1 38 ? 1.212 27.298 27.550 1.00 21.86 38 GLU B CA 1
ATOM 1522 C C . GLU B 1 38 ? 1.885 27.933 26.331 1.00 29.43 38 GLU B C 1
ATOM 1523 O O . GLU B 1 38 ? 1.329 28.833 25.702 1.00 27.65 38 GLU B O 1
ATOM 1529 N N . ILE B 1 39 ? 3.080 27.452 25.996 1.00 24.54 39 ILE B N 1
ATOM 1530 C CA . ILE B 1 39 ? 3.825 27.974 24.852 1.00 22.04 39 ILE B CA 1
ATOM 1531 C C . ILE B 1 39 ? 3.084 27.777 23.527 1.00 17.23 39 ILE B C 1
ATOM 1532 O O . ILE B 1 39 ? 3.067 28.673 22.686 1.00 21.51 39 ILE B O 1
ATOM 1537 N N . GLU B 1 40 ? 2.471 26.611 23.344 1.00 24.91 40 GLU B N 1
ATOM 1538 C CA . GLU B 1 40 ? 1.740 26.325 22.113 1.00 22.16 40 GLU B CA 1
ATOM 1539 C C . GLU B 1 40 ? 0.478 27.164 22.013 1.00 28.33 40 GLU B C 1
ATOM 1540 O O . GLU B 1 40 ? 0.077 27.575 20.920 1.00 30.27 40 GLU B O 1
ATOM 1546 N N . LYS B 1 41 ? -0.148 27.418 23.156 1.00 23.50 41 LYS B N 1
ATOM 1547 C CA . LYS B 1 41 ? -1.368 28.207 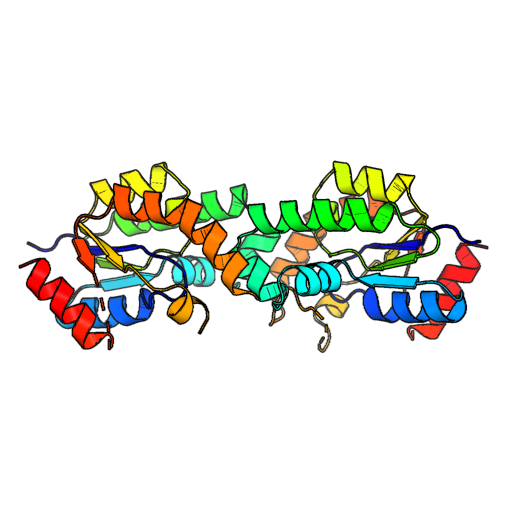23.190 1.00 28.70 41 LYS B CA 1
ATOM 1548 C C . LYS B 1 41 ? -1.045 29.669 22.908 1.00 27.34 41 LYS B C 1
ATOM 1549 O O . LYS B 1 41 ? -1.768 30.346 22.182 1.00 26.85 41 LYS B O 1
ATOM 1555 N N . ARG B 1 42 ? 0.062 30.144 23.469 1.00 30.38 42 ARG B N 1
ATOM 1556 C CA . ARG B 1 42 ? 0.485 31.529 23.287 1.00 28.85 42 ARG B CA 1
ATOM 1557 C C . ARG B 1 42 ? 1.000 31.858 21.887 1.00 34.92 42 ARG B C 1
ATOM 1558 O O . ARG B 1 42 ? 0.827 32.980 21.410 1.00 38.59 42 ARG B O 1
ATOM 1566 N N . THR B 1 43 ? 1.635 30.888 21.234 1.00 32.06 43 THR B N 1
ATOM 1567 C CA . THR B 1 43 ? 2.177 31.098 19.893 1.00 28.67 43 THR B CA 1
ATOM 1568 C C . THR B 1 43 ? 1.223 30.616 18.809 1.00 25.01 43 THR B C 1
ATOM 1569 O O . THR B 1 43 ? 1.244 31.123 17.692 1.00 34.07 43 THR B O 1
ATOM 1573 N N . GLY B 1 44 ? 0.405 29.622 19.136 1.00 25.36 44 GLY B N 1
ATOM 1574 C CA . GLY B 1 44 ? -0.524 29.083 18.161 1.00 21.69 44 GLY B CA 1
ATOM 1575 C C . GLY B 1 44 ? 0.138 28.009 17.314 1.00 23.15 44 GLY B C 1
ATOM 1576 O O . GLY B 1 44 ? -0.439 27.535 16.331 1.00 20.08 44 GLY B O 1
ATOM 1577 N N . ALA B 1 45 ? 1.352 27.619 17.700 1.00 20.40 45 ALA B N 1
ATOM 1578 C CA . ALA B 1 45 ? 2.099 26.593 16.979 1.00 18.53 45 ALA B CA 1
ATOM 1579 C C . ALA B 1 45 ? 2.651 25.539 17.938 1.00 17.90 45 ALA B C 1
ATOM 1580 O O . ALA B 1 45 ? 2.891 25.826 19.111 1.00 21.35 45 ALA B O 1
ATOM 1582 N N . ASP B 1 46 ? 2.857 24.323 17.442 1.00 17.14 46 ASP B N 1
ATOM 1583 C CA . ASP B 1 46 ? 3.401 23.255 18.277 1.00 22.50 46 ASP B CA 1
ATOM 1584 C C . ASP B 1 46 ? 4.776 23.659 18.814 1.00 18.62 46 ASP B C 1
ATOM 1585 O O . ASP B 1 46 ? 5.486 24.459 18.199 1.00 17.00 46 ASP B O 1
ATOM 1590 N N . VAL B 1 47 ? 5.153 23.106 19.962 1.00 17.83 47 VAL B N 1
ATOM 1591 C CA . VAL B 1 47 ? 6.442 23.432 20.566 1.00 14.25 47 VAL B CA 1
ATOM 1592 C C . VAL B 1 47 ? 7.594 23.167 19.608 1.00 9.70 47 VAL B C 1
ATOM 1593 O O . VAL B 1 47 ? 8.537 23.949 19.536 1.00 13.80 47 VAL B O 1
ATOM 1597 N N . GLY B 1 48 ? 7.507 22.066 18.869 1.00 11.30 48 GLY B N 1
ATOM 1598 C CA . GLY B 1 48 ? 8.556 21.718 17.926 1.00 8.56 48 GLY B CA 1
ATOM 1599 C C . GLY B 1 48 ? 8.798 22.790 16.882 1.00 12.85 48 GLY B C 1
ATOM 1600 O O . GLY B 1 48 ? 9.942 23.079 16.532 1.00 16.98 48 GLY B O 1
ATOM 1601 N N . TRP B 1 49 ? 7.728 23.384 16.367 1.00 14.61 49 TRP B N 1
ATOM 1602 C CA . TRP B 1 49 ? 7.894 24.432 15.371 1.00 14.58 49 TRP B CA 1
ATOM 1603 C C . TRP B 1 49 ? 8.481 25.697 15.969 1.00 11.70 49 TRP B C 1
ATOM 1604 O O . TRP B 1 49 ? 9.295 26.361 15.329 1.00 14.23 49 TRP B O 1
ATOM 1615 N N . VAL B 1 50 ? 8.079 26.025 17.195 1.00 13.00 50 VAL B N 1
ATOM 1616 C CA . VAL B 1 50 ? 8.593 27.210 17.869 1.00 13.22 50 VAL B CA 1
ATOM 1617 C C . VAL B 1 50 ? 10.097 27.042 18.084 1.00 15.04 50 VAL B C 1
ATOM 1618 O O . VAL B 1 50 ? 10.873 27.982 17.926 1.00 14.24 50 VAL B O 1
ATOM 1622 N N . PHE B 1 51 ? 10.494 25.827 18.444 1.00 15.55 51 PHE B N 1
ATOM 1623 C CA . PHE B 1 51 ? 11.888 25.495 18.690 1.00 13.22 51 PHE B CA 1
ATOM 1624 C C . PHE B 1 51 ? 12.674 25.685 17.403 1.00 13.14 51 PHE B C 1
ATOM 1625 O O . PHE B 1 51 ? 13.743 26.288 17.393 1.00 16.13 51 PHE B O 1
ATOM 1633 N N . ASP B 1 52 ? 12.133 25.153 16.313 1.00 13.76 52 ASP B N 1
ATOM 1634 C CA . ASP B 1 52 ? 12.781 25.255 15.018 1.00 14.82 52 ASP B CA 1
ATOM 1635 C C . ASP B 1 52 ? 12.945 26.718 14.586 1.00 19.83 52 ASP B C 1
ATOM 1636 O O . ASP B 1 52 ? 14.025 27.140 14.166 1.00 16.65 52 ASP B O 1
ATOM 1641 N N . LEU B 1 53 ? 11.870 27.490 14.700 1.00 14.54 53 LEU B N 1
ATOM 1642 C CA . LEU B 1 53 ? 11.889 28.898 14.308 1.00 14.89 53 LEU B CA 1
ATOM 1643 C C . LEU B 1 53 ? 12.821 29.765 15.153 1.00 18.08 53 LEU B C 1
ATOM 1644 O O . LEU B 1 53 ? 13.659 30.503 14.627 1.00 14.99 53 LEU B O 1
ATOM 1649 N N . GLU B 1 54 ? 12.689 29.656 16.467 1.00 16.28 54 GLU B N 1
ATOM 1650 C CA . GLU B 1 54 ? 13.476 30.481 17.366 1.00 22.67 54 GLU B CA 1
ATOM 1651 C C . GLU B 1 54 ? 14.863 29.995 17.738 1.00 20.44 54 GLU B C 1
ATOM 1652 O O . GLU B 1 54 ? 15.667 30.770 18.253 1.00 14.77 54 GLU B O 1
ATOM 1658 N N . GLY B 1 55 ? 15.158 28.728 17.463 1.00 12.31 55 GLY B N 1
ATOM 1659 C CA . GLY B 1 55 ? 16.464 28.211 17.821 1.00 17.02 55 GLY B CA 1
ATOM 1660 C C . GLY B 1 55 ? 16.520 27.917 19.313 1.00 20.79 55 GLY B C 1
ATOM 1661 O O . GLY B 1 55 ? 15.574 28.214 20.044 1.00 17.08 55 GLY B O 1
ATOM 1662 N N . GLU B 1 56 ? 17.628 27.356 19.773 1.00 21.20 56 GLU B N 1
ATOM 1663 C CA . GLU B 1 56 ? 17.787 26.975 21.171 1.00 30.23 56 GLU B CA 1
ATOM 1664 C C . GLU B 1 56 ? 17.629 28.179 22.092 1.00 24.59 56 GLU B C 1
ATOM 1665 O O . GLU B 1 56 ? 16.687 28.233 22.894 1.00 23.38 56 GLU B O 1
ATOM 1671 N N . GLU B 1 57 ? 18.565 29.111 22.024 1.00 25.95 57 GLU B N 1
ATOM 1672 C CA . GLU B 1 57 ? 18.547 30.298 22.867 1.00 30.08 57 GLU B CA 1
ATOM 1673 C C . GLU B 1 57 ? 17.159 30.935 22.856 1.00 20.78 57 GLU B C 1
ATOM 1674 O O . GLU B 1 57 ? 16.569 31.184 23.909 1.00 18.14 57 GLU B O 1
ATOM 1680 N N . GLY B 1 58 ? 16.645 31.182 21.655 1.00 17.55 58 GLY B N 1
ATOM 1681 C CA . GLY B 1 58 ? 15.333 31.788 21.501 1.00 20.38 58 GLY B CA 1
ATOM 1682 C C . GLY B 1 58 ? 14.225 31.064 22.246 1.00 18.80 58 GLY B C 1
ATOM 1683 O O . GLY B 1 58 ? 13.522 31.668 23.050 1.00 16.71 58 GLY B O 1
ATOM 1684 N N . PHE B 1 59 ? 14.068 29.767 21.989 1.00 16.05 59 PHE B N 1
ATOM 1685 C CA . PHE B 1 59 ? 13.026 28.992 22.660 1.00 15.10 59 PHE B CA 1
ATOM 1686 C C . PHE B 1 59 ? 13.194 28.965 24.184 1.00 10.88 59 PHE B C 1
ATOM 1687 O O . PHE B 1 59 ? 12.225 29.111 24.932 1.00 16.19 59 PHE B O 1
ATOM 1695 N N . ARG B 1 60 ? 14.421 28.754 24.638 1.00 13.51 60 ARG B N 1
ATOM 1696 C CA . ARG B 1 60 ? 14.690 28.691 26.066 1.00 12.98 60 ARG B CA 1
ATOM 1697 C C . ARG B 1 60 ? 14.347 30.012 26.748 1.00 16.50 60 ARG B C 1
ATOM 1698 O O . ARG B 1 60 ? 13.848 30.023 27.872 1.00 15.30 60 ARG B O 1
ATOM 1706 N N . ASP B 1 61 ? 14.613 31.123 26.059 1.00 19.91 61 ASP B N 1
ATOM 1707 C CA . ASP B 1 61 ? 14.320 32.447 26.600 1.00 19.23 61 ASP B CA 1
ATOM 1708 C C . ASP B 1 61 ? 12.816 32.570 26.784 1.00 17.43 61 ASP B C 1
ATOM 1709 O O . ASP B 1 61 ? 12.340 33.071 27.801 1.00 15.12 61 ASP B O 1
ATOM 1714 N N . ARG B 1 62 ? 12.069 32.105 25.789 1.00 16.52 62 ARG B N 1
ATOM 1715 C CA . ARG B 1 62 ? 10.610 32.155 25.857 1.00 21.13 62 ARG B CA 1
ATOM 1716 C C . ARG B 1 62 ? 10.118 31.240 26.979 1.00 16.43 62 ARG B C 1
ATOM 1717 O O . ARG B 1 62 ? 9.213 31.594 27.735 1.00 15.36 62 ARG B O 1
ATOM 1725 N N . GLU B 1 63 ? 10.738 30.066 27.092 1.00 15.11 63 GLU B N 1
ATOM 1726 C CA . GLU B 1 63 ? 10.364 29.088 28.108 1.00 16.87 63 GLU B CA 1
ATOM 1727 C C . GLU B 1 63 ? 10.615 29.649 29.505 1.00 14.25 63 GLU B C 1
ATOM 1728 O O . GLU B 1 63 ? 9.755 29.557 30.380 1.00 14.96 63 GLU B O 1
ATOM 1734 N N . GLU B 1 64 ? 11.791 30.234 29.707 1.00 14.72 64 GLU B N 1
ATOM 1735 C CA .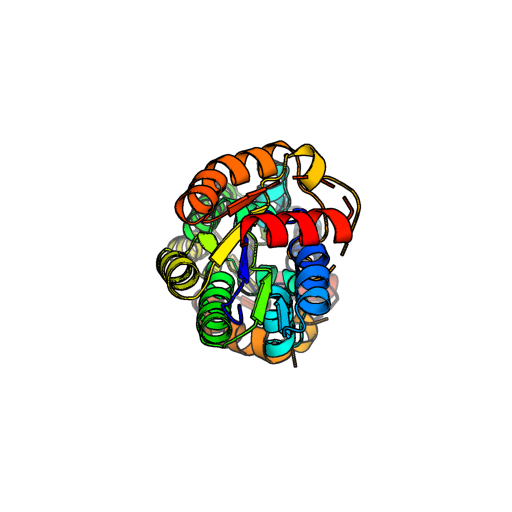 GLU B 1 64 ? 12.146 30.817 31.001 1.00 18.18 64 GLU B CA 1
ATOM 1736 C C . GLU B 1 64 ? 11.120 31.866 31.405 1.00 19.65 64 GLU B C 1
ATOM 1737 O O . GLU B 1 64 ? 10.780 31.997 32.583 1.00 15.40 64 GLU B O 1
ATOM 1743 N N . LYS B 1 65 ? 10.643 32.616 30.414 1.00 23.29 65 LYS B N 1
ATOM 1744 C CA . LYS B 1 65 ? 9.654 33.673 30.632 1.00 27.44 65 LYS B CA 1
ATOM 1745 C C . LYS B 1 65 ? 8.290 33.112 30.987 1.00 23.61 65 LYS B C 1
ATOM 1746 O O . LYS B 1 65 ? 7.606 33.614 31.884 1.00 20.26 65 LYS B O 1
ATOM 1752 N N . VAL B 1 66 ? 7.881 32.068 30.278 1.00 20.75 66 VAL B N 1
ATOM 1753 C CA . VAL B 1 66 ? 6.585 31.478 30.551 1.00 14.90 66 VAL B CA 1
ATOM 1754 C C . VAL B 1 66 ? 6.569 30.901 31.959 1.00 15.95 66 VAL B C 1
ATOM 1755 O O . VAL B 1 66 ? 5.626 31.125 32.719 1.00 16.68 66 VAL B O 1
ATOM 1759 N N . ILE B 1 67 ? 7.621 30.165 32.306 1.00 19.95 67 ILE B N 1
ATOM 1760 C CA . ILE B 1 67 ? 7.721 29.566 33.625 1.00 15.35 67 ILE B CA 1
ATOM 1761 C C . ILE B 1 67 ? 7.852 30.638 34.719 1.00 21.05 67 ILE B C 1
ATOM 1762 O O . ILE B 1 67 ? 7.381 30.444 35.839 1.00 21.68 67 ILE B O 1
ATOM 1767 N N . ASN B 1 68 ? 8.488 31.764 34.402 1.00 20.36 68 ASN B N 1
ATOM 1768 C CA . ASN B 1 68 ? 8.617 32.839 35.383 1.00 21.53 68 ASN B CA 1
ATOM 1769 C C . ASN B 1 68 ? 7.195 33.303 35.735 1.00 20.79 68 ASN B C 1
ATOM 1770 O O . ASN B 1 68 ? 6.808 33.346 36.902 1.00 20.61 68 ASN B O 1
ATOM 1775 N N . GLU B 1 69 ? 6.416 33.625 34.709 1.00 26.32 69 GLU B N 1
ATOM 1776 C CA . GLU B 1 69 ? 5.038 34.075 34.887 1.00 24.85 69 GLU B CA 1
ATOM 1777 C C . GLU B 1 69 ? 4.196 33.050 35.622 1.00 22.86 69 GLU B C 1
ATOM 1778 O O . GLU B 1 69 ? 3.439 33.395 36.527 1.00 20.78 69 GLU B O 1
ATOM 1784 N N . LEU B 1 70 ? 4.318 31.787 35.222 1.00 20.85 70 LEU B N 1
ATOM 1785 C CA . LEU B 1 70 ? 3.528 30.721 35.833 1.00 20.45 70 LEU B CA 1
ATOM 1786 C C . LEU B 1 70 ? 3.837 30.478 37.302 1.00 17.68 70 LEU B C 1
ATOM 1787 O O . LEU B 1 70 ? 2.930 30.234 38.089 1.00 20.13 70 LEU B O 1
ATOM 1792 N N . THR B 1 71 ? 5.109 30.548 37.675 1.00 19.36 71 THR B N 1
ATOM 1793 C CA . THR B 1 71 ? 5.489 30.297 39.063 1.00 20.06 71 THR B CA 1
ATOM 1794 C C . THR B 1 71 ? 5.135 31.422 40.032 1.00 23.76 71 THR B C 1
ATOM 1795 O O . THR B 1 71 ? 5.221 31.242 41.248 1.00 21.28 71 THR B O 1
ATOM 1799 N N . GLU B 1 72 ? 4.746 32.579 39.500 1.00 25.39 72 GLU B N 1
ATOM 1800 C CA . GLU B 1 72 ? 4.363 33.710 40.342 1.00 26.76 72 GLU B CA 1
ATOM 1801 C C . GLU B 1 72 ? 2.972 33.447 40.911 1.00 30.36 72 GLU B C 1
ATOM 1802 O O . GLU B 1 72 ? 2.589 34.017 41.929 1.00 26.60 72 GLU B O 1
ATOM 1808 N N . LYS B 1 73 ? 2.224 32.575 40.243 1.00 27.44 73 LYS B N 1
ATOM 1809 C CA . LYS B 1 73 ? 0.880 32.218 40.680 1.00 27.70 73 LYS B CA 1
ATOM 1810 C C . LYS B 1 73 ? 0.940 31.461 42.003 1.00 28.33 73 LYS B C 1
ATOM 1811 O O . LYS B 1 73 ? 2.009 31.034 42.440 1.00 26.89 73 LYS B O 1
ATOM 1817 N N . GLN B 1 74 ? -0.217 31.300 42.633 1.00 33.70 74 GLN B N 1
ATOM 1818 C CA . GLN B 1 74 ? -0.312 30.577 43.891 1.00 36.11 74 GLN B CA 1
ATOM 1819 C C . GLN B 1 74 ? -1.298 29.422 43.771 1.00 33.10 74 GLN B C 1
ATOM 1820 O O . GLN B 1 74 ? -2.332 29.548 43.120 1.00 32.26 74 GLN B O 1
ATOM 1826 N N . GLY B 1 75 ? -0.963 28.292 44.388 1.00 29.94 75 GLY B N 1
ATOM 1827 C CA . GLY B 1 75 ? -1.839 27.133 44.346 1.00 29.30 75 GLY B CA 1
ATOM 1828 C C . GLY B 1 75 ? -1.970 26.410 43.013 1.00 27.43 75 GLY B C 1
ATOM 1829 O O . GLY B 1 75 ? -3.064 25.941 42.657 1.00 26.39 75 GLY B O 1
ATOM 1830 N N . ILE B 1 76 ? -0.875 26.311 42.263 1.00 21.90 76 ILE B N 1
ATOM 1831 C CA . ILE B 1 76 ? -0.916 25.608 40.981 1.00 12.11 76 ILE B CA 1
ATOM 1832 C C . ILE B 1 76 ? 0.006 24.395 40.962 1.00 16.11 76 ILE B C 1
ATOM 1833 O O . ILE B 1 76 ? 0.954 24.298 41.752 1.00 12.74 76 ILE B O 1
ATOM 1838 N N . VAL B 1 77 ? -0.304 23.465 40.063 1.00 15.36 77 VAL B N 1
ATOM 1839 C CA . VAL B 1 77 ? 0.511 22.281 39.837 1.00 14.74 77 VAL B CA 1
ATOM 1840 C C . VAL B 1 77 ? 1.056 22.574 38.440 1.00 18.48 77 VAL B C 1
ATOM 1841 O O . VAL B 1 77 ? 0.296 22.677 37.469 1.00 19.72 77 VAL B O 1
ATOM 1845 N N . LEU B 1 78 ? 2.365 22.747 38.335 1.00 19.75 78 LEU B N 1
ATOM 1846 C CA . LEU B 1 78 ? 2.960 23.063 37.045 1.00 14.55 78 LEU B CA 1
ATOM 1847 C C . LEU B 1 78 ? 3.744 21.916 36.435 1.00 19.20 78 LEU B C 1
ATOM 1848 O O . LEU B 1 78 ? 4.618 21.333 37.079 1.00 18.45 78 LEU B O 1
ATOM 1853 N N . ALA B 1 79 ? 3.432 21.601 35.183 1.00 18.19 79 ALA B N 1
ATOM 1854 C CA . ALA B 1 79 ? 4.143 20.543 34.474 1.00 17.45 79 ALA B CA 1
ATOM 1855 C C . ALA B 1 79 ? 5.160 21.217 33.551 1.00 16.64 79 ALA B C 1
ATOM 1856 O O . ALA B 1 79 ? 4.781 21.848 32.563 1.00 15.14 79 ALA B O 1
ATOM 1858 N N . THR B 1 80 ? 6.447 21.097 33.872 1.00 16.03 80 THR B N 1
ATOM 1859 C CA . THR B 1 80 ? 7.477 21.719 33.037 1.00 14.75 80 THR B CA 1
ATOM 1860 C C . THR B 1 80 ? 7.853 20.809 31.884 1.00 19.11 80 THR B C 1
ATOM 1861 O O . THR B 1 80 ? 7.375 19.677 31.795 1.00 26.63 80 THR B O 1
ATOM 1865 N N . GLY B 1 81 ? 8.700 21.311 30.992 1.00 17.27 81 GLY B N 1
ATOM 1866 C CA . GLY B 1 81 ? 9.134 20.517 29.863 1.00 14.25 81 GLY B CA 1
ATOM 1867 C C . GLY B 1 81 ? 10.405 19.770 30.213 1.00 11.04 81 GLY B C 1
ATOM 1868 O O . GLY B 1 81 ? 11.066 20.086 31.201 1.00 13.91 81 GLY B O 1
ATOM 1869 N N . GLY B 1 82 ? 10.762 18.789 29.398 1.00 13.79 82 GLY B N 1
ATOM 1870 C CA . GLY B 1 82 ? 11.956 18.004 29.673 1.00 12.47 82 GLY B CA 1
ATOM 1871 C C . GLY B 1 82 ? 13.246 18.791 29.771 1.00 13.83 82 GLY B C 1
ATOM 1872 O O . GLY B 1 82 ? 14.090 18.503 30.629 1.00 16.55 82 GLY B O 1
ATOM 1873 N N . GLY B 1 83 ? 13.409 19.782 28.899 1.00 8.47 83 GLY B N 1
ATOM 1874 C CA . GLY B 1 83 ? 14.624 20.572 28.907 1.00 8.40 83 GLY B CA 1
ATOM 1875 C C . GLY B 1 83 ? 14.556 21.860 29.697 1.00 10.57 83 GLY B C 1
ATOM 1876 O O . GLY B 1 83 ? 15.513 22.631 29.693 1.00 9.68 83 GLY B O 1
ATOM 1877 N N . SER B 1 84 ? 13.434 22.096 30.375 1.00 8.59 84 SER B N 1
ATOM 1878 C CA . SER B 1 84 ? 13.264 23.304 31.167 1.00 9.06 84 SER B CA 1
ATOM 1879 C C . SER B 1 84 ? 14.349 23.456 32.226 1.00 12.65 84 SER B C 1
ATOM 1880 O O . SER B 1 84 ? 14.705 24.571 32.574 1.00 8.22 84 SER B O 1
ATOM 1883 N N . VAL B 1 85 ? 14.871 22.338 32.734 1.00 11.65 85 VAL B N 1
ATOM 1884 C CA . VAL B 1 85 ? 15.896 22.403 33.780 1.00 8.93 85 VAL B CA 1
ATOM 1885 C C . VAL B 1 85 ? 17.298 22.742 33.301 1.00 7.99 85 VAL B C 1
ATOM 1886 O O . VAL B 1 85 ? 18.206 22.913 34.122 1.00 10.54 85 VAL B O 1
ATOM 1890 N N . LYS B 1 86 ? 17.490 22.834 31.991 1.00 8.64 86 LYS B N 1
ATOM 1891 C CA . LYS B 1 86 ? 18.807 23.184 31.458 1.00 14.08 86 LYS B CA 1
ATOM 1892 C C . LYS B 1 86 ? 19.156 24.608 31.904 1.00 15.93 86 LYS B C 1
ATOM 1893 O O . LYS B 1 86 ? 20.328 24.951 32.077 1.00 13.69 86 LYS B O 1
ATOM 1899 N N . SER B 1 87 ? 18.128 25.427 32.092 1.00 14.86 87 SER B N 1
ATOM 1900 C CA . SER B 1 87 ? 18.317 26.813 32.523 1.00 14.07 87 SER B CA 1
ATOM 1901 C C . SER B 1 87 ? 18.483 26.915 34.035 1.00 11.64 87 SER B C 1
ATOM 1902 O O . SER B 1 87 ? 17.572 26.580 34.788 1.00 9.38 87 SER B O 1
ATOM 1905 N N . ARG B 1 88 ? 19.647 27.383 34.475 1.00 11.01 88 ARG B N 1
ATOM 1906 C CA . ARG B 1 88 ? 19.894 27.531 35.904 1.00 14.19 88 ARG B CA 1
ATOM 1907 C C . ARG B 1 88 ? 18.875 28.480 36.529 1.00 11.52 88 ARG B C 1
ATOM 1908 O O . ARG B 1 88 ? 18.465 28.285 37.668 1.00 13.08 88 ARG B O 1
ATOM 1916 N N . GLU B 1 89 ? 18.463 29.496 35.775 1.00 16.60 89 GLU B N 1
ATOM 1917 C CA . GLU B 1 89 ? 17.466 30.457 36.243 1.00 10.68 89 GLU B CA 1
ATOM 1918 C C . GLU B 1 89 ? 16.166 29.736 36.590 1.00 16.50 89 GLU B C 1
ATOM 1919 O O . GLU B 1 89 ? 15.647 29.869 37.700 1.00 16.57 89 GLU B O 1
ATOM 1925 N N . THR B 1 90 ? 15.637 28.977 35.636 1.00 13.43 90 THR B N 1
ATOM 1926 C CA . THR B 1 90 ? 14.408 28.225 35.871 1.00 12.05 90 THR B CA 1
ATOM 1927 C C . THR B 1 90 ? 14.590 27.300 37.065 1.00 5.17 90 THR B C 1
ATOM 1928 O O . THR B 1 90 ? 13.710 27.211 37.918 1.00 13.03 90 THR B O 1
ATOM 1932 N N . ARG B 1 91 ? 15.732 26.621 37.143 1.00 10.09 91 ARG B N 1
ATOM 1933 C CA . ARG B 1 91 ? 15.976 25.711 38.268 1.00 10.50 91 ARG B CA 1
ATOM 1934 C C . ARG B 1 91 ? 15.857 26.425 39.617 1.00 12.30 91 ARG B C 1
ATOM 1935 O O . ARG B 1 91 ? 15.222 25.918 40.542 1.00 14.13 91 ARG B O 1
ATOM 1943 N N . ASN B 1 92 ? 16.471 27.599 39.737 1.00 13.34 92 ASN B N 1
ATOM 1944 C CA . ASN B 1 92 ? 16.393 28.344 40.994 1.00 16.32 92 ASN B CA 1
ATOM 1945 C C . ASN B 1 92 ? 15.001 28.945 41.206 1.00 11.93 92 ASN B C 1
ATOM 1946 O O . ASN B 1 92 ? 14.540 29.086 42.338 1.00 14.60 92 ASN B O 1
ATOM 1951 N N . ARG B 1 93 ? 14.332 29.312 40.121 1.00 14.54 93 ARG B N 1
ATOM 1952 C CA . ARG B 1 93 ? 12.991 29.868 40.238 1.00 15.74 93 ARG B CA 1
ATOM 1953 C C . ARG B 1 93 ? 12.051 28.794 40.766 1.00 15.81 93 ARG B C 1
ATOM 1954 O O . ARG B 1 93 ? 11.283 29.032 41.694 1.00 10.22 93 ARG B O 1
ATOM 1962 N N . LEU B 1 94 ? 12.121 27.607 40.174 1.00 15.04 94 LEU B N 1
ATOM 1963 C CA . LEU B 1 94 ? 11.282 26.506 40.615 1.00 11.56 94 LEU B CA 1
ATOM 1964 C C . LEU B 1 94 ? 11.524 26.208 42.094 1.00 8.86 94 LEU B C 1
ATOM 1965 O O . LEU B 1 94 ? 10.579 26.117 42.870 1.00 13.85 94 LEU B O 1
ATOM 1970 N N . SER B 1 95 ? 12.788 26.073 42.486 1.00 10.15 95 SER B N 1
ATOM 1971 C CA . SER B 1 95 ? 13.114 25.768 43.879 1.00 14.73 95 SER B CA 1
ATOM 1972 C C . SER B 1 95 ? 12.626 26.842 44.845 1.00 16.05 95 SER B C 1
ATOM 1973 O O . SER B 1 95 ? 12.259 26.550 45.980 1.00 13.27 95 SER B O 1
ATOM 1976 N N . ALA B 1 96 ? 12.618 28.086 44.386 1.00 13.97 96 ALA B N 1
ATOM 1977 C CA . ALA B 1 96 ? 12.212 29.203 45.229 1.00 21.98 96 ALA B CA 1
ATOM 1978 C C . ALA B 1 96 ? 10.716 29.451 45.367 1.00 17.77 96 ALA B C 1
ATOM 1979 O O . ALA B 1 96 ? 10.288 30.086 46.327 1.00 21.71 96 ALA B O 1
ATOM 1981 N N . ARG B 1 97 ? 9.919 28.959 44.423 1.00 19.49 97 ARG B N 1
ATOM 1982 C CA . ARG B 1 97 ? 8.484 29.221 44.459 1.00 15.92 97 ARG B CA 1
ATOM 1983 C C . ARG B 1 97 ? 7.561 28.028 44.641 1.00 16.57 97 ARG B C 1
ATOM 1984 O O . ARG B 1 97 ? 6.360 28.136 44.408 1.00 17.70 97 ARG B O 1
ATOM 1992 N N . GLY B 1 98 ? 8.102 26.892 45.069 1.00 16.97 98 GLY B N 1
ATOM 1993 C CA . GLY B 1 98 ? 7.252 25.733 45.262 1.00 19.63 98 GLY B CA 1
ATOM 1994 C C . GLY B 1 98 ? 8.001 24.461 45.601 1.00 21.47 98 GLY B C 1
ATOM 1995 O O . GLY B 1 98 ? 9.230 24.449 45.676 1.00 19.28 98 GLY B O 1
ATOM 1996 N N . VAL B 1 99 ? 7.247 23.389 45.824 1.00 16.50 99 VAL B N 1
ATOM 1997 C CA . VAL B 1 99 ? 7.826 22.092 46.147 1.00 14.86 99 VAL B CA 1
ATOM 1998 C C . VAL B 1 99 ? 8.144 21.418 44.819 1.00 16.81 99 VAL B C 1
ATOM 1999 O O . VAL B 1 99 ? 7.248 21.204 44.006 1.00 15.46 99 VAL B O 1
ATOM 2003 N N . VAL B 1 100 ? 9.413 21.088 44.596 1.00 16.37 100 VAL B N 1
ATOM 2004 C CA . VAL B 1 100 ? 9.800 20.447 43.347 1.00 10.99 100 VAL B CA 1
ATOM 2005 C C . VAL B 1 100 ? 9.709 18.933 43.470 1.00 13.69 100 VAL B C 1
ATOM 2006 O O . VAL B 1 100 ? 10.330 18.321 44.342 1.00 13.08 100 VAL B O 1
ATOM 2010 N N . VAL B 1 101 ? 8.900 18.341 42.605 1.00 14.31 101 VAL B N 1
ATOM 2011 C CA . VAL B 1 101 ? 8.712 16.900 42.582 1.00 14.04 101 VAL B CA 1
ATOM 2012 C C . VAL B 1 101 ? 9.313 16.337 41.307 1.00 11.08 101 VAL B C 1
ATOM 2013 O O . VAL B 1 101 ? 8.902 16.681 40.191 1.00 12.22 101 VAL B O 1
ATOM 2017 N N . TYR B 1 102 ? 10.301 15.469 41.489 1.00 12.99 102 TYR B N 1
ATOM 2018 C CA . TYR B 1 102 ? 10.998 14.850 40.378 1.00 16.47 102 TYR B CA 1
ATOM 2019 C C . TYR B 1 102 ? 10.391 13.493 40.050 1.00 14.84 102 TYR B C 1
ATOM 2020 O O . TYR B 1 102 ? 10.337 12.593 40.892 1.00 14.93 102 TYR B O 1
ATOM 2029 N N . LEU B 1 103 ? 9.916 13.358 38.819 1.00 14.77 103 LEU B N 1
ATOM 2030 C CA . LEU B 1 103 ? 9.332 12.102 38.369 1.00 14.31 103 LEU B CA 1
ATOM 2031 C C . LEU B 1 103 ? 10.424 11.309 37.661 1.00 17.23 103 LEU B C 1
ATOM 2032 O O . LEU B 1 103 ? 10.612 11.437 36.446 1.00 13.53 103 LEU B O 1
ATOM 2037 N N . GLU B 1 104 ? 11.166 10.518 38.437 1.00 13.24 104 GLU B N 1
ATOM 2038 C CA . GLU B 1 104 ? 12.237 9.700 37.891 1.00 20.72 104 GLU B CA 1
ATOM 2039 C C . GLU B 1 104 ? 11.580 8.667 36.990 1.00 23.70 104 GLU B C 1
ATOM 2040 O O . GLU B 1 104 ? 10.761 7.860 37.441 1.00 20.70 104 GLU B O 1
ATOM 2046 N N . THR B 1 105 ? 11.950 8.697 35.716 1.00 22.72 105 THR B N 1
ATOM 2047 C CA . THR B 1 105 ? 11.369 7.812 34.721 1.00 19.86 105 THR B CA 1
ATOM 2048 C C . THR B 1 105 ? 12.433 7.011 33.975 1.00 20.26 105 THR B C 1
ATOM 2049 O O . THR B 1 105 ? 13.466 7.550 33.588 1.00 16.73 105 THR B O 1
ATOM 2053 N N . THR B 1 106 ? 12.162 5.729 33.751 1.00 16.81 106 THR B N 1
ATOM 2054 C CA . THR B 1 106 ? 13.109 4.878 33.044 1.00 15.34 106 THR B CA 1
ATOM 2055 C C . THR B 1 106 ? 13.171 5.233 31.563 1.00 9.59 106 THR B C 1
ATOM 2056 O O . THR B 1 106 ? 12.214 5.749 30.995 1.00 12.96 106 THR B O 1
ATOM 2060 N N . ILE B 1 107 ? 14.312 4.946 30.948 1.00 11.50 107 ILE B N 1
ATOM 2061 C CA . ILE B 1 107 ? 14.520 5.213 29.534 1.00 19.63 107 ILE B CA 1
ATOM 2062 C C . ILE B 1 107 ? 13.542 4.402 28.689 1.00 21.04 107 ILE B C 1
ATOM 2063 O O . ILE B 1 107 ? 13.081 4.863 27.643 1.00 13.47 107 ILE B O 1
ATOM 2068 N N . GLU B 1 108 ? 13.221 3.197 29.159 1.00 20.06 108 GLU B N 1
ATOM 2069 C CA . GLU B 1 108 ? 12.274 2.317 28.464 1.00 25.63 108 GLU B CA 1
ATOM 2070 C C . GLU B 1 108 ? 10.906 3.004 28.405 1.00 18.16 108 GLU B C 1
ATOM 2071 O O . GLU B 1 108 ? 10.244 3.023 27.369 1.00 19.86 108 GLU B O 1
ATOM 2077 N N . LYS B 1 109 ? 10.485 3.571 29.529 1.00 17.45 109 LYS B N 1
ATOM 2078 C CA . LYS B 1 109 ? 9.199 4.253 29.589 1.00 15.29 109 LYS B CA 1
ATOM 2079 C C . LYS B 1 109 ? 9.208 5.509 28.722 1.00 15.71 109 LYS B C 1
ATOM 2080 O O . LYS B 1 109 ? 8.228 5.811 28.036 1.00 13.47 109 LYS B O 1
ATOM 2086 N N . GLN B 1 110 ? 10.320 6.236 28.761 1.00 16.16 110 GLN B N 1
ATOM 2087 C CA . GLN B 1 110 ? 10.464 7.451 27.965 1.00 18.14 110 GLN B CA 1
ATOM 2088 C C . GLN B 1 110 ? 10.333 7.100 26.493 1.00 17.61 110 GLN B C 1
ATOM 2089 O O . GLN B 1 110 ? 9.599 7.756 25.750 1.00 11.77 110 GLN B O 1
ATOM 2095 N N . LEU B 1 111 ? 11.057 6.059 26.088 1.00 15.89 111 LEU B N 1
ATOM 2096 C CA . LEU B 1 111 ? 11.057 5.598 24.703 1.00 16.57 111 LEU B CA 1
ATOM 2097 C C . LEU B 1 111 ? 9.653 5.223 24.247 1.00 18.46 111 LEU B C 1
ATOM 2098 O O . LEU B 1 111 ? 9.220 5.606 23.159 1.00 19.22 111 LEU B O 1
ATOM 2103 N N . ALA B 1 112 ? 8.948 4.458 25.072 1.00 13.97 112 ALA B N 1
ATOM 2104 C CA . ALA B 1 112 ? 7.589 4.049 24.732 1.00 19.96 112 ALA B CA 1
ATOM 2105 C C . ALA B 1 112 ? 6.664 5.266 24.734 1.00 18.77 112 ALA B C 1
ATOM 2106 O O . ALA B 1 112 ? 6.716 6.096 25.654 1.00 21.68 112 ALA B O 1
ATOM 2108 N N . PRO B 1 128 ? 20.081 1.564 18.001 1.00 34.67 128 PRO B N 1
ATOM 2109 C CA . PRO B 1 128 ? 19.118 1.638 19.105 1.00 26.35 128 PRO B CA 1
ATOM 2110 C C . PRO B 1 128 ? 18.867 3.077 19.554 1.00 23.40 128 PRO B C 1
ATOM 2111 O O . PRO B 1 128 ? 19.770 3.749 20.036 1.00 19.88 128 PRO B O 1
ATOM 2115 N N . PRO B 1 129 ? 17.630 3.569 19.397 1.00 23.66 129 PRO B N 1
ATOM 2116 C CA . PRO B 1 129 ? 17.324 4.943 19.811 1.00 19.92 129 PRO B CA 1
ATOM 2117 C C . PRO B 1 129 ? 17.565 5.227 21.300 1.00 22.96 129 PRO B C 1
ATOM 2118 O O . PRO B 1 129 ? 17.663 6.390 21.703 1.00 14.91 129 PRO B O 1
ATOM 2122 N N . ARG B 1 130 ? 17.667 4.163 22.102 1.00 22.50 130 ARG B N 1
ATOM 2123 C CA . ARG B 1 130 ? 17.923 4.265 23.545 1.00 22.10 130 ARG B CA 1
ATOM 2124 C C . ARG B 1 130 ? 19.100 5.179 23.843 1.00 16.88 130 ARG B C 1
ATOM 2125 O O . ARG B 1 130 ? 19.084 5.940 24.807 1.00 15.03 130 ARG B O 1
ATOM 2133 N N . GLU B 1 131 ? 20.139 5.060 23.025 1.00 17.18 131 GLU B N 1
ATOM 2134 C CA . GLU B 1 131 ? 21.355 5.834 23.217 1.00 16.11 131 GLU B CA 1
ATOM 2135 C C . GLU B 1 131 ? 21.122 7.341 23.179 1.00 15.79 131 GLU B C 1
ATOM 2136 O O . GLU B 1 131 ? 21.843 8.099 23.822 1.00 13.72 131 GLU B O 1
ATOM 2142 N N . VAL B 1 132 ? 20.124 7.782 22.424 1.00 18.10 132 VAL B N 1
ATOM 2143 C CA . VAL B 1 132 ? 19.831 9.209 22.387 1.00 21.58 132 VAL B CA 1
ATOM 2144 C C . VAL B 1 132 ? 19.399 9.634 23.791 1.00 17.92 132 VAL B C 1
ATOM 2145 O O . VAL B 1 132 ? 19.807 10.685 24.293 1.00 10.95 132 VAL B O 1
ATOM 2149 N N . LEU B 1 133 ? 18.578 8.804 24.424 1.00 16.21 133 LEU B N 1
ATOM 2150 C CA . LEU B 1 133 ? 18.072 9.118 25.761 1.00 18.49 133 LEU B CA 1
ATOM 2151 C C . LEU B 1 133 ? 19.100 8.888 26.865 1.00 10.39 133 LEU B C 1
ATOM 2152 O O . LEU B 1 133 ? 19.028 9.505 27.925 1.00 15.22 133 LEU B O 1
ATOM 2157 N N . GLU B 1 134 ? 20.060 8.003 26.620 1.00 15.00 134 GLU B N 1
ATOM 2158 C CA . GLU B 1 134 ? 21.096 7.737 27.614 1.00 13.96 134 GLU B CA 1
ATOM 2159 C C . GLU B 1 134 ? 21.949 9.000 27.790 1.00 16.34 134 GLU B C 1
ATOM 2160 O O . GLU B 1 134 ? 22.258 9.399 28.914 1.00 12.14 134 GLU B O 1
ATOM 2166 N N . ALA B 1 135 ? 22.311 9.634 26.675 1.00 15.45 135 ALA B N 1
ATOM 2167 C CA . ALA B 1 135 ? 23.128 10.846 26.716 1.00 16.37 135 ALA B CA 1
ATOM 2168 C C . ALA B 1 135 ? 22.357 11.988 27.364 1.00 19.21 135 ALA B C 1
ATOM 2169 O O . ALA B 1 135 ? 22.923 12.807 28.091 1.00 15.42 135 ALA B O 1
ATOM 2171 N N . LEU B 1 136 ? 21.059 12.031 27.091 1.00 16.05 136 LEU B N 1
ATOM 2172 C CA . LEU B 1 136 ? 20.188 13.060 27.631 1.00 23.39 136 LEU B CA 1
ATOM 2173 C C . LEU B 1 136 ? 20.077 12.873 29.140 1.00 18.98 136 LEU B C 1
ATOM 2174 O O . LEU B 1 136 ? 20.129 13.831 29.908 1.00 15.66 136 LEU B O 1
ATOM 2179 N N . ALA B 1 137 ? 19.941 11.622 29.560 1.00 15.03 137 ALA B N 1
ATOM 2180 C CA . ALA B 1 137 ? 19.829 11.310 30.975 1.00 15.61 137 ALA B CA 1
ATOM 2181 C C . ALA B 1 137 ? 21.116 11.697 31.698 1.00 17.56 137 ALA B C 1
ATOM 2182 O O . ALA B 1 137 ? 21.080 12.228 32.811 1.00 13.13 137 ALA B O 1
ATOM 2184 N N . ASN B 1 138 ? 22.255 11.446 31.063 1.00 17.69 138 ASN B N 1
ATOM 2185 C CA . ASN B 1 138 ? 23.527 11.781 31.688 1.00 20.38 138 ASN B CA 1
ATOM 2186 C C . ASN B 1 138 ? 23.655 13.2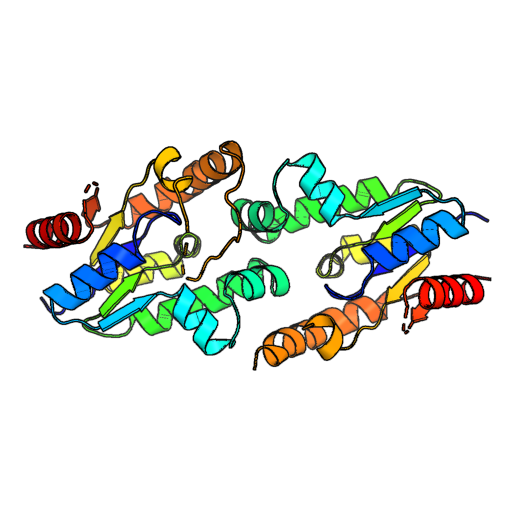80 31.917 1.00 18.63 138 ASN B C 1
ATOM 2187 O O . ASN B 1 138 ? 24.335 13.707 32.845 1.00 16.75 138 ASN B O 1
ATOM 2192 N N . GLU B 1 139 ? 22.993 14.076 31.081 1.00 13.13 139 GLU B N 1
ATOM 2193 C CA . GLU B 1 139 ? 23.040 15.530 31.237 1.00 11.35 139 GLU B CA 1
ATOM 2194 C C . GLU B 1 139 ? 21.966 16.071 32.180 1.00 13.43 139 GLU B C 1
ATOM 2195 O O . GLU B 1 139 ? 22.265 16.847 33.087 1.00 18.56 139 GLU B O 1
ATOM 2201 N N . ARG B 1 140 ? 20.720 15.659 31.962 1.00 15.87 140 ARG B N 1
ATOM 2202 C CA . ARG B 1 140 ? 19.596 16.155 32.760 1.00 19.35 140 ARG B CA 1
ATOM 2203 C C . ARG B 1 140 ? 19.344 15.517 34.125 1.00 14.68 140 ARG B C 1
ATOM 2204 O O . ARG B 1 140 ? 18.842 16.179 35.027 1.00 11.89 140 ARG B O 1
ATOM 2212 N N . ASN B 1 141 ? 19.665 14.240 34.293 1.00 18.78 141 ASN B N 1
ATOM 2213 C CA . ASN B 1 141 ? 19.409 13.613 35.585 1.00 17.66 141 ASN B CA 1
ATOM 2214 C C . ASN B 1 141 ? 20.032 14.347 36.756 1.00 10.78 141 ASN B C 1
ATOM 2215 O O . ASN B 1 141 ? 19.412 14.465 37.804 1.00 10.99 141 ASN B O 1
ATOM 2220 N N . PRO B 1 142 ? 21.272 14.846 36.604 1.00 15.65 142 PRO B N 1
ATOM 2221 C CA . PRO B 1 142 ? 21.849 15.552 37.750 1.00 18.56 142 PRO B CA 1
ATOM 2222 C C . PRO B 1 142 ? 21.089 16.841 38.046 1.00 14.05 142 PRO B C 1
ATOM 2223 O O . PRO B 1 142 ? 21.042 17.293 39.190 1.00 15.81 142 PRO B O 1
ATOM 2227 N N . LEU B 1 143 ? 20.485 17.419 37.012 1.00 15.08 143 LEU B N 1
ATOM 2228 C CA . LEU B 1 143 ? 19.748 18.674 37.158 1.00 9.59 143 LEU B CA 1
ATOM 2229 C C . LEU B 1 143 ? 18.420 18.457 37.871 1.00 14.26 143 LEU B C 1
ATOM 2230 O O . LEU B 1 143 ? 18.029 19.268 38.705 1.00 11.70 143 LEU B O 1
ATOM 2235 N N . TYR B 1 144 ? 17.731 17.359 37.544 1.00 13.54 144 TYR B N 1
ATOM 2236 C CA . TYR B 1 144 ? 16.464 17.037 38.203 1.00 11.13 144 TYR B CA 1
ATOM 2237 C C . TYR B 1 144 ? 16.759 16.760 39.679 1.00 14.00 144 TYR B C 1
ATOM 2238 O O . TYR B 1 144 ? 16.075 17.252 40.579 1.00 16.15 144 TYR B O 1
ATOM 2247 N N . GLU B 1 145 ? 17.785 15.955 39.914 1.00 12.72 145 GLU B N 1
ATOM 2248 C CA . GLU B 1 145 ? 18.173 15.597 41.269 1.00 15.94 145 GLU B CA 1
ATOM 2249 C C . GLU B 1 145 ? 18.612 16.794 42.109 1.00 13.78 145 GLU B C 1
ATOM 2250 O O . GLU B 1 145 ? 18.309 16.861 43.294 1.00 16.93 145 GLU B O 1
ATOM 2256 N N . GLU B 1 146 ? 19.318 17.745 41.509 1.00 17.86 146 GLU B N 1
ATOM 2257 C CA . GLU B 1 146 ? 19.785 18.882 42.292 1.00 18.81 146 GLU B CA 1
ATOM 2258 C C . GLU B 1 146 ? 18.659 19.702 42.933 1.00 16.45 146 GLU B C 1
ATOM 2259 O O . GLU B 1 146 ? 18.809 20.169 44.059 1.00 14.08 146 GLU B O 1
ATOM 2265 N N . ILE B 1 147 ? 17.532 19.860 42.238 1.00 14.29 147 ILE B N 1
ATOM 2266 C CA . ILE B 1 147 ? 16.415 20.650 42.769 1.00 15.48 147 ILE B CA 1
ATOM 2267 C C . ILE B 1 147 ? 15.239 19.862 43.350 1.00 10.40 147 ILE B C 1
ATOM 2268 O O . ILE B 1 147 ? 14.271 20.457 43.836 1.00 13.44 147 ILE B O 1
ATOM 2273 N N . ALA B 1 148 ? 15.310 18.537 43.310 1.00 13.52 148 ALA B N 1
ATOM 2274 C CA . ALA B 1 148 ? 14.205 17.719 43.811 1.00 14.28 148 ALA B CA 1
ATOM 2275 C C . ALA B 1 148 ? 13.993 17.767 45.329 1.00 16.43 148 ALA B C 1
ATOM 2276 O O . ALA B 1 148 ? 14.929 17.565 46.106 1.00 21.92 148 ALA B O 1
ATOM 2278 N N . ASP B 1 149 ? 12.757 18.044 45.737 1.00 16.25 149 ASP B N 1
ATOM 2279 C CA . ASP B 1 149 ? 12.397 18.081 47.151 1.00 17.87 149 ASP B CA 1
ATOM 2280 C C . ASP B 1 149 ? 11.827 16.713 47.484 1.00 25.16 149 ASP B C 1
ATOM 2281 O O . ASP B 1 149 ? 11.880 16.251 48.630 1.00 24.22 149 ASP B O 1
ATOM 2286 N N . VAL B 1 150 ? 11.286 16.078 46.450 1.00 17.76 150 VAL B N 1
ATOM 2287 C CA . VAL B 1 150 ? 10.704 14.748 46.542 1.00 21.88 150 VAL B CA 1
ATOM 2288 C C . VAL B 1 150 ? 10.969 14.038 45.216 1.00 16.45 150 VAL B C 1
ATOM 2289 O O . VAL B 1 150 ? 10.822 14.633 44.150 1.00 15.43 150 VAL B O 1
ATOM 2293 N N . THR B 1 151 ? 11.375 12.777 45.287 1.00 16.80 151 THR B N 1
ATOM 2294 C CA . THR B 1 151 ? 11.637 12.001 44.088 1.00 18.58 151 THR B CA 1
ATOM 2295 C C . THR B 1 151 ? 10.743 10.754 44.095 1.00 23.72 151 THR B C 1
ATOM 2296 O O . THR B 1 151 ? 10.720 10.012 45.076 1.00 21.11 151 THR B O 1
ATOM 2300 N N . ILE B 1 152 ? 10.001 10.546 43.009 1.00 17.46 152 ILE B N 1
ATOM 2301 C CA . ILE B 1 152 ? 9.118 9.395 42.884 1.00 23.84 152 ILE B CA 1
ATOM 2302 C C . ILE B 1 152 ? 9.545 8.531 41.689 1.00 23.84 152 ILE B C 1
ATOM 2303 O O . ILE B 1 152 ? 9.761 9.053 40.595 1.00 23.57 152 ILE B O 1
ATOM 2308 N N . SER B 1 158 ? -1.956 4.014 37.783 1.00 48.68 158 SER B N 1
ATOM 2309 C CA . SER B 1 158 ? -0.807 4.635 37.130 1.00 46.30 158 SER B CA 1
ATOM 2310 C C . SER B 1 158 ? -0.572 6.043 37.676 1.00 43.59 158 SER B C 1
ATOM 2311 O O . SER B 1 158 ? 0.186 6.233 38.627 1.00 39.99 158 SER B O 1
ATOM 2314 N N . ALA B 1 159 ? -1.234 7.024 37.073 1.00 40.98 159 ALA B N 1
ATOM 2315 C CA . ALA B 1 159 ? -1.104 8.411 37.498 1.00 45.62 159 ALA B CA 1
ATOM 2316 C C . ALA B 1 159 ? -1.692 8.599 38.897 1.00 47.01 159 ALA B C 1
ATOM 2317 O O . ALA B 1 159 ? -1.071 9.211 39.766 1.00 40.36 159 ALA B O 1
ATOM 2319 N N . LYS B 1 160 ? -2.893 8.064 39.099 1.00 44.50 160 LYS B N 1
ATOM 2320 C CA . LYS B 1 160 ? -3.589 8.157 40.377 1.00 42.32 160 LYS B CA 1
ATOM 2321 C C . LYS B 1 160 ? -2.680 7.670 41.496 1.00 41.45 160 LYS B C 1
ATOM 2322 O O . LYS B 1 160 ? -2.589 8.293 42.553 1.00 41.08 160 LYS B O 1
ATOM 2328 N N . VAL B 1 161 ? -2.009 6.548 41.252 1.00 36.04 161 VAL B N 1
ATOM 2329 C CA . VAL B 1 161 ? -1.099 5.973 42.231 1.00 35.70 161 VAL B CA 1
ATOM 2330 C C . VAL B 1 161 ? 0.056 6.932 42.502 1.00 34.58 161 VAL B C 1
ATOM 2331 O O . VAL B 1 161 ? 0.401 7.193 43.654 1.00 33.05 161 VAL B O 1
ATOM 2335 N N . VAL B 1 162 ? 0.653 7.451 41.435 1.00 33.27 162 VAL B N 1
ATOM 2336 C CA . VAL B 1 162 ? 1.757 8.391 41.573 1.00 31.88 162 VAL B CA 1
ATOM 2337 C C . VAL B 1 162 ? 1.260 9.643 42.280 1.00 24.74 162 VAL B C 1
ATOM 2338 O O . VAL B 1 162 ? 1.898 10.131 43.206 1.00 32.62 162 VAL B O 1
ATOM 2342 N N . ALA B 1 163 ? 0.112 10.151 41.840 1.00 32.41 163 ALA B N 1
ATOM 2343 C CA . ALA B 1 163 ? -0.477 11.352 42.425 1.00 28.06 163 ALA B CA 1
ATOM 2344 C C . ALA B 1 163 ? -0.762 11.168 43.911 1.00 33.64 163 ALA B C 1
ATOM 2345 O O . ALA B 1 163 ? -0.727 12.129 44.678 1.00 27.08 163 ALA B O 1
ATOM 2347 N N . ASN B 1 164 ? -1.051 9.934 44.314 1.00 36.47 164 ASN B N 1
ATOM 2348 C CA . ASN B 1 164 ? -1.323 9.648 45.716 1.00 37.29 164 ASN B CA 1
ATOM 2349 C C . ASN B 1 164 ? -0.034 9.524 46.517 1.00 36.01 164 ASN B C 1
ATOM 2350 O O . ASN B 1 164 ? 0.003 9.892 47.690 1.00 34.33 164 ASN B O 1
ATOM 2355 N N . GLN B 1 165 ? 1.019 9.005 45.889 1.00 36.51 165 GLN B N 1
ATOM 2356 C CA . GLN B 1 165 ? 2.304 8.858 46.567 1.00 36.92 165 GLN B CA 1
ATOM 2357 C C . GLN B 1 165 ? 2.846 10.252 46.863 1.00 32.80 165 GLN B C 1
ATOM 2358 O O . GLN B 1 165 ? 3.365 10.512 47.950 1.00 31.88 165 GLN B O 1
ATOM 2364 N N . ILE B 1 166 ? 2.716 11.143 45.883 1.00 30.31 166 ILE B N 1
ATOM 2365 C CA . ILE B 1 166 ? 3.158 12.530 46.014 1.00 24.46 166 ILE B CA 1
ATOM 2366 C C . ILE B 1 166 ? 2.370 13.199 47.138 1.00 30.83 166 ILE B C 1
ATOM 2367 O O . ILE B 1 166 ? 2.940 13.877 48.000 1.00 29.85 166 ILE B O 1
ATOM 2372 N N . ILE B 1 167 ? 1.054 13.010 47.115 1.00 28.71 167 ILE B N 1
ATOM 2373 C CA . ILE B 1 167 ? 0.180 13.591 48.127 1.00 36.16 167 ILE B CA 1
ATOM 2374 C C . ILE B 1 167 ? 0.554 13.093 49.516 1.00 36.69 167 ILE B C 1
ATOM 2375 O O . ILE B 1 167 ? 0.698 13.884 50.448 1.00 36.69 167 ILE B O 1
ATOM 2380 N N . HIS B 1 168 ? 0.720 11.780 49.648 1.00 41.01 168 HIS B N 1
ATOM 2381 C CA . HIS B 1 168 ? 1.078 11.183 50.928 1.00 42.67 168 HIS B CA 1
ATOM 2382 C C . HIS B 1 168 ? 2.482 11.612 51.336 1.00 43.27 168 HIS B C 1
ATOM 2383 O O . HIS B 1 168 ? 2.815 11.651 52.523 1.00 41.81 168 HIS B O 1
ATOM 2390 N N . MET B 1 169 ? 3.300 11.939 50.341 1.00 42.58 169 MET B N 1
ATOM 2391 C CA . MET B 1 169 ? 4.674 12.357 50.576 1.00 34.10 169 MET B CA 1
ATOM 2392 C C . MET B 1 169 ? 4.762 13.829 50.979 1.00 34.23 169 MET B C 1
ATOM 2393 O O . MET B 1 169 ? 5.692 14.236 51.672 1.00 36.31 169 MET B O 1
ATOM 2398 N N . LEU B 1 170 ? 3.790 14.625 50.544 1.00 31.26 170 LEU B N 1
ATOM 2399 C CA . LEU B 1 170 ? 3.762 16.048 50.878 1.00 36.14 170 LEU B CA 1
ATOM 2400 C C . LEU B 1 170 ? 2.948 16.297 52.144 1.00 41.33 170 LEU B C 1
ATOM 2401 O O . LEU B 1 170 ? 2.773 17.442 52.563 1.00 40.90 170 LEU B O 1
ATOM 2406 N N . GLU B 1 171 ? 2.452 15.221 52.747 1.00 44.36 171 GLU B N 1
ATOM 2407 C CA . GLU B 1 171 ? 1.651 15.331 53.960 1.00 53.64 171 GLU B CA 1
ATOM 2408 C C . GLU B 1 171 ? 0.513 16.329 53.760 1.00 57.41 171 GLU B C 1
ATOM 2409 O O . GLU B 1 171 ? 0.397 17.267 54.579 1.00 60.69 171 GLU B O 1
#

Solvent-accessible surface area: 15153 Å² total; per-residue (Å²): 198,134,113,9,5,0,0,0,0,18,70,44,15,25,22,38,59,14,0,121,58,0,0,135,68,58,131,19,87,52,51,11,0,24,81,24,0,42,160,112,8,46,16,75,0,6,57,0,1,68,16,21,2,7,85,25,0,33,80,69,4,39,131,2,0,37,82,2,2,105,84,150,2,0,0,0,2,1,5,16,2,4,0,48,19,155,108,1,39,93,36,0,50,75,71,2,30,0,0,3,6,108,24,91,28,129,107,11,60,48,228,172,61,95,32,17,129,87,67,9,52,113,132,15,1,72,37,15,17,121,66,15,55,74,33,3,108,117,11,28,86,23,71,58,93,20,128,80,31,0,58,81,0,22,126,93,63,157,217,180,128,8,6,0,0,0,0,17,74,51,12,27,20,30,61,12,0,122,61,0,0,130,73,62,142,28,106,48,58,19,0,45,89,15,0,60,151,104,55,51,5,63,24,15,3,6,14,4,43,52,10,24,153,25,3,30,91,77,4,50,129,4,0,42,68,0,3,121,83,161,14,2,0,0,0,3,4,4,9,1,0,51,16,154,96,1,25,74,62,0,48,74,77,1,31,0,0,5,6,107,28,68,24,101,120,24,72,111,125,35,94,109,7,1,60,64,24,17,117,81,13,53,69,30,2,103,101,15,29,88,22,70,45,99,10,106,88,30,0,52,86,0,38,132,112,54,190

Secondary structure (DSSP, 8-state):
----EEEE--TTS-HHHHHHHHHHHTT-EEEEHHHHHHHHHTS-HHHHHHHHHHHHHHHHHHHHHHHHHTSSSEEEE--TTGGGSHHHHHHHHHHSEEEE----HHHHHS----SSSS---HHHHHHHHHHHHHHHHHH-SEE--HHHHHHHHHHHH-/----EEEE--TTS-HHHHHHHHHHHHT-EEEEHHHHHHHHHSS-HHHHHHHHHHHHHHHHHHHHHHHHHTSSSEEEE--TTGGGSHHHHHHHHHHSEEEE----HHHHH--THHHHHHHHHHHHHHHHHH-SEE--HHHHHHHHHHH--